Protein 1T0I (pdb70)

CATH classification: 3.40.50.360

Sequence (362 aa):
MKVGIIMGSVRAKRVCPEIAAYVKRTIENSEELIDQKLKIQVVDLQQIALPLYEDDDELIPAQIKSVDEYADSKTRSWSRIVNALDIIVFVTPQYNWGYPAALKNAIDRLYHEWHGKPALVVSYGGHGGSKCNDQLQEVLHGLKMNVIGGVAVKIPVGTIPLPEDIVPQLSVHNEEILQLLASCIKVGIIMGSVRAKRVCPEIAAYVKRTIENSKIQVVDLQQIALPLYEDDDELIPAQIKSVDEYADSKTRSWSRIVNALDIIVFVTPQYNWGYPAALKNAIDRLYHEWHGKPALVVSYGGHGGSKCNDQLQEVLHGLKMNVIGGVAVKIPVGTIPLPEDIVPQLSVHNEEILQLLASCIE

Radius of gyration: 20.81 Å; Cα contacts (8 Å, |Δi|>4): 693; chains: 2; bounding box: 62×33×49 Å

InterPro domains:
  IPR005025 NADPH-dependent FMN reductase-like domain [PF03358] (1-155)
  IPR029039 Flavoprotein-like superfamily [G3DSA:3.40.50.360] (1-191)
  IPR029039 Flavoprotein-like superfamily [SSF52218] (1-178)
  IPR050712 NAD(P)H-dependent reductase [PTHR30543] (2-150)

Structure (mmCIF, N/CA/C/O backbone):
data_1T0I
#
_entry.id   1T0I
#
_cell.length_a   62.801
_cell.length_b   109.957
_cell.length_c   49.951
_cell.angle_alpha   90.00
_cell.angle_beta   90.00
_cell.angle_gamma   90.00
#
_symmetry.space_group_name_H-M   'P 21 21 2'
#
loop_
_entity.id
_entity.type
_entity.pdbx_description
1 polymer YLR011wp
2 non-polymer 'CALCIUM ION'
3 non-polymer 'FLAVIN MONONUCLEOTIDE'
4 water water
#
loop_
_atom_site.group_PDB
_atom_site.id
_atom_site.type_symbol
_atom_site.label_atom_id
_atom_site.label_alt_id
_atom_site.label_comp_id
_atom_site.label_asym_id
_atom_site.label_entity_id
_atom_site.label_seq_id
_atom_site.pdbx_PDB_ins_code
_atom_site.Cartn_x
_atom_site.Cartn_y
_atom_site.Cartn_z
_atom_site.occupancy
_atom_site.B_iso_or_equiv
_atom_site.auth_seq_id
_atom_site.auth_comp_id
_atom_site.auth_asym_id
_atom_site.auth_atom_id
_atom_site.pdbx_PDB_model_num
ATOM 1 N N . MET A 1 1 ? 45.540 94.036 34.976 1.00 60.37 1 MET A N 1
ATOM 2 C CA . MET A 1 1 ? 44.130 93.862 34.524 1.00 59.75 1 MET A CA 1
ATOM 3 C C . MET A 1 1 ? 44.098 93.387 33.071 1.00 56.77 1 MET A C 1
ATOM 4 O O . MET A 1 1 ? 45.104 93.466 32.368 1.00 56.45 1 MET A O 1
ATOM 9 N N . LYS A 1 2 ? 42.943 92.904 32.623 1.00 53.35 2 LYS A N 1
ATOM 10 C CA . LYS A 1 2 ? 42.858 92.189 31.352 1.00 48.19 2 LYS A CA 1
ATOM 11 C C . LYS A 1 2 ? 42.548 93.092 30.158 1.00 43.77 2 LYS A C 1
ATOM 12 O O . LYS A 1 2 ? 41.674 93.952 30.222 1.00 46.65 2 LYS A O 1
ATOM 18 N N . VAL A 1 3 ? 43.281 92.873 29.069 1.00 41.80 3 VAL A N 1
ATOM 19 C CA . VAL A 1 3 ? 43.077 93.580 27.813 1.00 41.47 3 VAL A CA 1
ATOM 20 C C . VAL A 1 3 ? 42.618 92.583 26.756 1.00 36.78 3 VAL A C 1
ATOM 21 O O . VAL A 1 3 ? 43.353 91.659 26.417 1.00 36.76 3 VAL A O 1
ATOM 25 N N . GLY A 1 4 ? 41.409 92.766 26.237 1.00 35.31 4 GLY A N 1
ATOM 26 C CA . GLY A 1 4 ? 40.898 91.909 25.183 1.00 33.62 4 GLY A CA 1
ATOM 27 C C . GLY A 1 4 ? 41.072 92.514 23.802 1.00 32.28 4 GLY A C 1
ATOM 28 O O . GLY A 1 4 ? 40.558 93.594 23.525 1.00 33.79 4 GLY A O 1
ATOM 29 N N . ILE A 1 5 ? 41.802 91.815 22.939 1.00 32.93 5 ILE A N 1
ATOM 30 C CA . ILE A 1 5 ? 41.983 92.231 21.552 1.00 33.25 5 ILE A CA 1
ATOM 31 C C . ILE A 1 5 ? 41.026 91.445 20.658 1.00 32.19 5 ILE A C 1
ATOM 32 O O . ILE A 1 5 ? 41.327 90.324 20.250 1.00 29.26 5 ILE A O 1
ATOM 37 N N . ILE A 1 6 ? 39.875 92.039 20.355 1.00 28.39 6 ILE A N 1
ATOM 38 C CA . ILE A 1 6 ? 38.839 91.365 19.575 1.00 29.02 6 ILE A CA 1
ATOM 39 C C . ILE A 1 6 ? 39.025 91.580 18.076 1.00 29.98 6 ILE A C 1
ATOM 40 O O . ILE A 1 6 ? 38.916 92.700 17.583 1.00 28.92 6 ILE A O 1
ATOM 45 N N . MET A 1 7 ? 39.289 90.493 17.357 1.00 27.89 7 MET A N 1
ATOM 46 C CA . MET A 1 7 ? 39.443 90.539 15.908 1.00 30.79 7 MET A CA 1
ATOM 47 C C . MET A 1 7 ? 38.083 90.640 15.221 1.00 29.82 7 MET A C 1
ATOM 48 O O . MET A 1 7 ? 37.120 89.993 15.632 1.00 31.50 7 MET A O 1
ATOM 53 N N . GLY A 1 8 ? 38.019 91.450 14.169 1.00 28.51 8 GLY A N 1
ATOM 54 C CA . GLY A 1 8 ? 36.775 91.714 13.468 1.00 26.36 8 GLY A CA 1
ATOM 55 C C . GLY A 1 8 ? 36.531 90.780 12.298 1.00 26.85 8 GLY A C 1
ATOM 56 O O . GLY A 1 8 ? 35.384 90.493 11.955 1.00 26.30 8 GLY A O 1
ATOM 57 N N . SER A 1 9 ? 37.610 90.304 11.685 1.00 26.87 9 SER A N 1
ATOM 58 C CA . SER A 1 9 ? 37.514 89.456 10.501 1.00 29.06 9 SER A CA 1
ATOM 59 C C . SER A 1 9 ? 37.316 87.988 10.864 1.00 30.41 9 SER A C 1
ATOM 60 O O . SER A 1 9 ? 37.859 87.508 11.858 1.00 27.23 9 SER A O 1
ATOM 63 N N . VAL A 1 10 ? 36.528 87.286 10.053 1.00 31.10 10 VAL A N 1
ATOM 64 C CA . VAL A 1 10 ? 36.388 85.836 10.163 1.00 33.76 10 VAL A CA 1
ATOM 65 C C . VAL A 1 10 ? 36.692 85.145 8.832 1.00 34.22 10 VAL A C 1
ATOM 66 O O . VAL A 1 10 ? 36.447 83.948 8.679 1.00 33.82 10 VAL A O 1
ATOM 70 N N . ARG A 1 11 ? 37.225 85.900 7.873 1.00 33.55 11 ARG A N 1
ATOM 71 C CA . ARG A 1 11 ? 37.587 85.345 6.572 1.00 34.69 11 ARG A CA 1
ATOM 72 C C . ARG A 1 11 ? 38.671 84.283 6.737 1.00 38.34 11 ARG A C 1
ATOM 73 O O . ARG A 1 11 ? 39.519 84.387 7.622 1.00 39.54 11 ARG A O 1
ATOM 81 N N . ALA A 1 12 ? 38.636 83.262 5.885 1.00 41.07 12 ALA A N 1
ATOM 82 C CA . ALA A 1 12 ? 39.559 82.133 5.993 1.00 40.58 12 ALA A CA 1
ATOM 83 C C . ALA A 1 12 ? 41.016 82.574 5.858 1.00 41.15 12 ALA A C 1
ATOM 84 O O . ALA A 1 12 ? 41.843 82.259 6.714 1.00 41.08 12 ALA A O 1
ATOM 86 N N . LYS A 1 13 ? 41.329 83.290 4.781 1.00 45.44 13 LYS A N 1
ATOM 87 C CA . LYS A 1 13 ? 42.635 83.930 4.646 1.00 45.16 13 LYS A CA 1
ATOM 88 C C . LYS A 1 13 ? 42.459 85.422 4.903 1.00 44.05 13 LYS A C 1
ATOM 89 O O . LYS A 1 13 ? 41.702 86.093 4.201 1.00 38.22 13 LYS A O 1
ATOM 95 N N . ARG A 1 14 ? 43.155 85.937 5.914 1.00 42.81 14 ARG A N 1
ATOM 96 C CA . ARG A 1 14 ? 42.902 87.293 6.390 1.00 42.81 14 ARG A CA 1
ATOM 97 C C . ARG A 1 14 ? 44.122 87.948 7.050 1.00 43.42 14 ARG A C 1
ATOM 98 O O . ARG A 1 14 ? 45.052 87.269 7.490 1.00 43.62 14 ARG A O 1
ATOM 106 N N . VAL A 1 15 ? 44.096 89.277 7.112 1.00 38.53 15 VAL A N 1
ATOM 107 C CA . VAL A 1 15 ? 45.183 90.076 7.673 1.00 38.04 15 VAL A CA 1
ATOM 108 C C . VAL A 1 15 ? 45.027 90.281 9.179 1.00 35.83 15 VAL A C 1
ATOM 109 O O . VAL A 1 15 ? 46.000 90.558 9.876 1.00 38.26 15 VAL A O 1
ATOM 113 N N . CYS A 1 16 ? 43.802 90.134 9.675 1.00 35.62 16 CYS A N 1
ATOM 114 C CA . CYS A 1 16 ? 43.464 90.524 11.045 1.00 33.54 16 CYS A CA 1
ATOM 115 C C . CYS A 1 16 ? 44.427 90.018 12.125 1.00 33.64 16 CYS A C 1
ATOM 116 O O . CYS A 1 16 ? 44.790 90.778 13.020 1.00 31.79 16 CYS A O 1
ATOM 119 N N . PRO A 1 17 ? 44.826 88.748 12.063 1.00 36.55 17 PRO A N 1
ATOM 120 C CA . PRO A 1 17 ? 45.765 88.191 13.045 1.00 36.12 17 PRO A CA 1
ATOM 121 C C . PRO A 1 17 ? 47.101 88.929 13.083 1.00 32.46 17 PRO A C 1
ATOM 122 O O . PRO A 1 17 ? 47.652 89.125 14.163 1.00 33.55 17 PRO A O 1
ATOM 126 N N . GLU A 1 18 ? 47.613 89.317 11.919 1.00 34.00 18 GLU A N 1
ATOM 127 C CA . GLU A 1 18 ? 48.857 90.078 11.837 1.00 33.90 18 GLU A CA 1
ATOM 128 C C . GLU A 1 18 ? 48.761 91.433 12.536 1.00 34.02 18 GLU A C 1
ATOM 129 O O . GLU A 1 18 ? 49.717 91.872 13.173 1.00 37.31 18 GLU A O 1
ATOM 135 N N . ILE A 1 19 ? 47.614 92.097 12.409 1.00 33.20 19 ILE A N 1
ATOM 136 C CA . ILE A 1 19 ? 47.405 93.384 13.069 1.00 27.31 19 ILE A CA 1
ATOM 137 C C . ILE A 1 19 ? 47.219 93.177 14.566 1.00 29.90 19 ILE A C 1
ATOM 138 O O . ILE A 1 19 ? 47.767 93.923 15.373 1.00 28.43 19 ILE A O 1
ATOM 143 N N . ALA A 1 20 ? 46.438 92.164 14.928 1.00 29.13 20 ALA A N 1
ATOM 144 C CA . ALA A 1 20 ? 46.183 91.842 16.327 1.00 29.11 20 ALA A CA 1
ATOM 145 C C . ALA A 1 20 ? 47.474 91.436 17.027 1.00 28.35 20 ALA A C 1
ATOM 146 O O . ALA A 1 20 ? 47.668 91.727 18.206 1.00 31.69 20 ALA A O 1
ATOM 148 N N . ALA A 1 21 ? 48.350 90.759 16.290 1.00 29.84 21 ALA A N 1
ATOM 149 C CA . ALA A 1 21 ? 49.645 90.342 16.810 1.00 33.96 21 ALA A CA 1
ATOM 150 C C . ALA A 1 21 ? 50.534 91.554 17.057 1.00 37.23 21 ALA A C 1
ATOM 151 O O . ALA A 1 21 ? 51.267 91.602 18.043 1.00 39.17 21 ALA A O 1
ATOM 153 N N . TYR A 1 22 ? 50.471 92.526 16.151 1.00 38.95 22 TYR A N 1
ATOM 154 C CA . TYR A 1 22 ? 51.240 93.756 16.294 1.00 33.52 22 TYR A CA 1
ATOM 155 C C . TYR A 1 22 ? 50.787 94.544 17.519 1.00 33.36 22 TYR A C 1
ATOM 156 O O . TYR A 1 22 ? 51.611 95.079 18.257 1.00 33.23 22 TYR A O 1
ATOM 165 N N . VAL A 1 23 ? 49.474 94.615 17.724 1.00 30.41 23 VAL A N 1
ATOM 166 C CA . VAL A 1 23 ? 48.911 95.355 18.849 1.00 31.26 23 VAL A CA 1
ATOM 167 C C . VAL A 1 23 ? 49.290 94.688 20.167 1.00 32.89 23 VAL A C 1
ATOM 168 O O . VAL A 1 23 ? 49.628 95.366 21.136 1.00 35.15 23 VAL A O 1
ATOM 172 N N . LYS A 1 24 ? 49.230 93.360 20.198 1.00 36.10 24 LYS A N 1
ATOM 173 C CA . LYS A 1 24 ? 49.558 92.604 21.401 1.00 36.11 24 LYS A CA 1
ATOM 174 C C . LYS A 1 24 ? 51.011 92.822 21.791 1.00 34.01 24 LYS A C 1
ATOM 175 O O . LYS A 1 24 ? 51.316 93.125 22.943 1.00 34.62 24 LYS A O 1
ATOM 181 N N . ARG A 1 25 ? 51.900 92.668 20.816 1.00 33.25 25 ARG A N 1
ATOM 182 C CA . ARG A 1 25 ? 53.335 92.729 21.062 1.00 40.35 25 ARG A CA 1
ATOM 183 C C . ARG A 1 25 ? 53.821 94.165 21.263 1.00 42.03 25 ARG A C 1
ATOM 184 O O . ARG A 1 25 ? 54.910 94.388 21.790 1.00 43.47 25 ARG A O 1
ATOM 192 N N . THR A 1 26 ? 53.009 95.134 20.849 1.00 38.57 26 THR A N 1
ATOM 193 C CA . THR A 1 26 ? 53.303 96.543 21.094 1.00 36.91 26 THR A CA 1
ATOM 194 C C . THR A 1 26 ? 53.023 96.900 22.554 1.00 38.38 26 THR A C 1
ATOM 195 O O . THR A 1 26 ? 53.775 97.655 23.170 1.00 39.50 26 THR A O 1
ATOM 199 N N . ILE A 1 27 ? 51.940 96.351 23.098 1.00 38.97 27 ILE A N 1
ATOM 200 C CA . ILE A 1 27 ? 51.571 96.580 24.494 1.00 41.71 27 ILE A CA 1
ATOM 201 C C . ILE A 1 27 ? 52.524 95.837 25.422 1.00 44.48 27 ILE A C 1
ATOM 202 O O . ILE A 1 27 ? 52.872 96.326 26.496 1.00 41.54 27 ILE A O 1
ATOM 207 N N . GLU A 1 28 ? 52.933 94.646 24.997 1.00 45.58 28 GLU A N 1
ATOM 208 C CA . GLU A 1 28 ? 53.755 93.764 25.817 1.00 51.44 28 GLU A CA 1
ATOM 209 C C . GLU A 1 28 ? 55.149 94.335 26.038 1.00 54.17 28 GLU A C 1
ATOM 210 O O . GLU A 1 28 ? 55.651 94.355 27.162 1.00 56.29 28 GLU A O 1
ATOM 216 N N . ASN A 1 29 ? 55.765 94.802 24.958 1.00 55.21 29 ASN A N 1
ATOM 217 C CA . ASN A 1 29 ? 57.124 95.327 25.008 1.00 56.30 29 ASN A CA 1
ATOM 218 C C . ASN A 1 29 ? 57.170 96.786 25.459 1.00 56.49 29 ASN A C 1
ATOM 219 O O . ASN A 1 29 ? 58.240 97.394 25.494 1.00 55.05 29 ASN A O 1
ATOM 224 N N . SER A 1 30 ? 56.012 97.341 25.805 1.00 56.97 30 SER A N 1
ATOM 225 C CA . SER A 1 30 ? 55.919 98.746 26.189 1.00 58.06 30 SER A CA 1
ATOM 226 C C . SER A 1 30 ? 56.577 98.985 27.545 1.00 60.98 30 SER A C 1
ATOM 227 O O . SER A 1 30 ? 56.346 98.241 28.496 1.00 58.40 30 SER A O 1
ATOM 230 N N . GLU A 1 31 ? 57.388 100.035 27.623 1.00 66.66 31 GLU A N 1
ATOM 231 C CA . GLU A 1 31 ? 58.192 100.310 28.811 1.00 71.45 31 GLU A CA 1
ATOM 232 C C . GLU A 1 31 ? 57.345 100.808 29.979 1.00 73.03 31 GLU A C 1
ATOM 233 O O . GLU A 1 31 ? 57.548 100.397 31.120 1.00 74.01 31 GLU A O 1
ATOM 239 N N . GLU A 1 32 ? 56.410 101.709 29.696 1.00 74.91 32 GLU A N 1
ATOM 240 C CA . GLU A 1 32 ? 55.462 102.161 30.706 1.00 76.58 32 GLU A CA 1
ATOM 241 C C . GLU A 1 32 ? 54.658 100.985 31.256 1.00 77.97 32 GLU A C 1
ATOM 242 O O . GLU A 1 32 ? 54.457 100.869 32.466 1.00 79.13 32 GLU A O 1
ATOM 248 N N . LEU A 1 33 ? 54.221 100.105 30.359 1.00 78.50 33 LEU A N 1
ATOM 249 C CA . LEU A 1 33 ? 53.230 99.085 30.693 1.00 78.99 33 LEU A CA 1
ATOM 250 C C . LEU A 1 33 ? 53.782 97.738 31.182 1.00 80.51 33 LEU A C 1
ATOM 251 O O . LEU A 1 33 ? 53.002 96.869 31.573 1.00 80.70 33 LEU A O 1
ATOM 256 N N . ILE A 1 34 ? 55.101 97.547 31.165 1.00 81.91 34 ILE A N 1
ATOM 257 C CA . ILE A 1 34 ? 55.671 96.275 31.633 1.00 82.55 34 ILE A CA 1
ATOM 258 C C . ILE A 1 34 ? 55.448 96.067 33.134 1.00 82.28 34 ILE A C 1
ATOM 259 O O . ILE A 1 34 ? 55.491 94.938 33.623 1.00 82.42 34 ILE A O 1
ATOM 264 N N . ASP A 1 35 ? 55.201 97.159 33.853 1.00 82.46 35 ASP A N 1
ATOM 265 C CA . ASP A 1 35 ? 55.080 97.127 35.308 1.00 82.15 35 ASP A CA 1
ATOM 266 C C . ASP A 1 35 ? 53.661 96.796 35.757 1.00 81.45 35 ASP A C 1
ATOM 267 O O . ASP A 1 35 ? 53.457 96.124 36.769 1.00 81.06 35 ASP A O 1
ATOM 272 N N . GLN A 1 36 ? 52.688 97.268 34.985 1.00 80.19 36 GLN A N 1
ATOM 273 C CA . GLN A 1 36 ? 51.273 97.156 35.335 1.00 79.07 36 GLN A CA 1
ATOM 274 C C . GLN A 1 36 ? 50.732 95.757 35.027 1.00 76.43 36 GLN A C 1
ATOM 275 O O . GLN A 1 36 ? 49.519 95.540 35.013 1.00 74.38 36 GLN A O 1
ATOM 281 N N . LYS A 1 37 ? 51.647 94.812 34.816 1.00 74.44 37 LYS A N 1
ATOM 282 C CA . LYS A 1 37 ? 51.339 93.493 34.264 1.00 72.95 37 LYS A CA 1
ATOM 283 C C . LYS A 1 37 ? 49.886 93.299 33.852 1.00 69.63 37 LYS A C 1
ATOM 284 O O . LYS A 1 37 ? 49.075 92.715 34.574 1.00 68.76 37 LYS A O 1
ATOM 290 N N . LEU A 1 38 ? 49.585 93.808 32.665 1.00 65.96 38 LEU A N 1
ATOM 291 C CA . LEU A 1 38 ? 48.335 93.534 31.983 1.00 61.86 38 LEU A CA 1
ATOM 292 C C . LEU A 1 38 ? 48.381 92.114 31.443 1.00 58.56 38 LEU A C 1
ATOM 293 O O . LEU A 1 38 ? 49.424 91.665 30.969 1.00 56.04 38 LEU A O 1
ATOM 298 N N . LYS A 1 39 ? 47.263 91.401 31.523 1.00 56.26 39 LYS A N 1
ATOM 299 C CA . LYS A 1 39 ? 47.144 90.122 30.837 1.00 54.28 39 LYS A CA 1
ATOM 300 C C . LYS A 1 39 ? 46.365 90.327 29.549 1.00 50.43 39 LYS A C 1
ATOM 301 O O . LYS A 1 39 ? 45.331 90.990 29.542 1.00 48.97 39 LYS A O 1
ATOM 307 N N . ILE A 1 40 ? 46.864 89.751 28.462 1.00 48.81 40 ILE A N 1
ATOM 308 C CA . ILE A 1 40 ? 46.308 90.001 27.140 1.00 48.73 40 ILE A CA 1
ATOM 309 C C . ILE A 1 40 ? 45.652 88.748 26.569 1.00 46.95 40 ILE A C 1
ATOM 310 O O . ILE A 1 40 ? 46.213 87.654 26.642 1.00 47.22 40 ILE A O 1
ATOM 315 N N . GLN A 1 41 ? 44.460 88.919 26.004 1.00 43.21 41 GLN A N 1
ATOM 316 C CA . GLN A 1 41 ? 43.759 87.838 25.325 1.00 39.46 41 GLN A CA 1
ATOM 317 C C . GLN A 1 41 ? 43.361 88.276 23.925 1.00 35.76 41 GLN A C 1
ATOM 318 O O . GLN A 1 41 ? 42.638 89.256 23.764 1.00 35.60 41 GLN A O 1
ATOM 324 N N . VAL A 1 42 ? 43.827 87.552 22.914 1.00 35.43 42 VAL A N 1
ATOM 325 C CA . VAL A 1 42 ? 43.349 87.773 21.557 1.00 32.01 42 VAL A CA 1
ATOM 326 C C . VAL A 1 42 ? 42.100 86.927 21.336 1.00 33.75 42 VAL A C 1
ATOM 327 O O . VAL A 1 42 ? 42.134 85.703 21.471 1.00 33.95 42 VAL A O 1
ATOM 331 N N . VAL A 1 43 ? 41.000 87.595 21.007 1.00 31.70 43 VAL A N 1
ATOM 332 C CA . VAL A 1 43 ? 39.714 86.940 20.820 1.00 33.98 43 VAL A CA 1
ATOM 333 C C . VAL A 1 43 ? 39.438 86.746 19.334 1.00 34.45 43 VAL A C 1
ATOM 334 O O . VAL A 1 43 ? 39.415 87.706 18.566 1.00 35.55 43 VAL A O 1
ATOM 338 N N . ASP A 1 44 ? 39.232 85.494 18.939 1.00 33.78 44 ASP A N 1
ATOM 339 C CA . ASP A 1 44 ? 38.958 85.149 17.552 1.00 35.43 44 ASP A CA 1
ATOM 340 C C . ASP A 1 44 ? 37.477 84.813 17.388 1.00 36.60 44 ASP A C 1
ATOM 341 O O . ASP A 1 44 ? 36.998 83.830 17.947 1.00 32.07 44 ASP A O 1
ATOM 346 N N . LEU A 1 45 ? 36.757 85.637 16.628 1.00 35.33 45 LEU A N 1
ATOM 347 C CA . LEU A 1 45 ? 35.320 85.444 16.428 1.00 33.33 45 LEU A CA 1
ATOM 348 C C . LEU A 1 45 ? 35.029 84.323 15.434 1.00 36.37 45 LEU A C 1
ATOM 349 O O . LEU A 1 45 ? 33.921 83.791 15.398 1.00 35.70 45 LEU A O 1
ATOM 354 N N . GLN A 1 46 ? 36.020 83.985 14.615 1.00 36.26 46 GLN A N 1
ATOM 355 C CA . GLN A 1 46 ? 35.942 82.815 13.749 1.00 41.93 46 GLN A CA 1
ATOM 356 C C . GLN A 1 46 ? 35.814 81.559 14.605 1.00 42.99 46 GLN A C 1
ATOM 357 O O . GLN A 1 46 ? 35.107 80.616 14.249 1.00 44.10 46 GLN A O 1
ATOM 363 N N . GLN A 1 47 ? 36.504 81.567 15.742 1.00 43.20 47 GLN A N 1
ATOM 364 C CA . GLN A 1 47 ? 36.528 80.431 16.655 1.00 44.89 47 GLN A CA 1
ATOM 365 C C . GLN A 1 47 ? 35.296 80.391 17.558 1.00 43.51 47 GLN A C 1
ATOM 366 O O . GLN A 1 47 ? 34.762 79.318 17.838 1.00 46.94 47 GLN A O 1
ATOM 372 N N . ILE A 1 48 ? 34.851 81.559 18.014 1.00 40.32 48 ILE A N 1
ATOM 373 C CA . ILE A 1 48 ? 33.668 81.644 18.866 1.00 41.41 48 ILE A CA 1
ATOM 374 C C . ILE A 1 48 ? 32.453 81.196 18.058 1.00 40.52 48 ILE A C 1
ATOM 375 O O . ILE A 1 48 ? 31.572 80.505 18.569 1.00 37.21 48 ILE A O 1
ATOM 380 N N . ALA A 1 49 ? 32.424 81.601 16.790 1.00 37.50 49 ALA A N 1
ATOM 381 C CA . ALA A 1 49 ? 31.395 81.179 15.843 1.00 41.24 49 ALA A CA 1
ATOM 382 C C . ALA A 1 49 ? 29.981 81.437 16.359 1.00 39.82 49 ALA A C 1
ATOM 383 O O . ALA A 1 49 ? 29.099 80.584 16.253 1.00 38.40 49 ALA A O 1
ATOM 385 N N . LEU A 1 50 ? 29.784 82.625 16.921 1.00 38.03 50 LEU A N 1
ATOM 386 C CA . LEU A 1 50 ? 28.474 83.083 17.364 1.00 37.06 50 LEU A CA 1
ATOM 387 C C . LEU A 1 50 ? 27.499 83.074 16.185 1.00 36.94 50 LEU A C 1
ATOM 388 O O . LEU A 1 50 ? 27.712 83.785 15.204 1.00 35.71 50 LEU A O 1
ATOM 393 N N . PRO A 1 51 ? 26.440 82.269 16.268 1.00 32.54 51 PRO A N 1
ATOM 394 C CA . PRO A 1 51 ? 25.472 82.164 15.169 1.00 34.38 51 PRO A CA 1
ATOM 395 C C . PRO A 1 51 ? 24.873 83.505 14.751 1.00 32.54 51 PRO A C 1
ATOM 396 O O . PRO A 1 51 ? 24.760 84.419 15.567 1.00 33.85 51 PRO A O 1
ATOM 400 N N . LEU A 1 52 ? 24.500 83.609 13.480 1.00 32.04 52 LEU A N 1
ATOM 401 C CA . LEU A 1 52 ? 23.852 84.803 12.955 1.00 33.84 52 LEU A CA 1
ATOM 402 C C . LEU A 1 52 ? 22.337 84.673 13.087 1.00 36.50 52 LEU A C 1
ATOM 403 O O . LEU A 1 52 ? 21.660 85.606 13.521 1.00 37.46 52 LEU A O 1
ATOM 408 N N . TYR A 1 53 ? 21.816 83.504 12.725 1.00 36.40 53 TYR A N 1
ATOM 409 C CA . TYR A 1 53 ? 20.375 83.308 12.587 1.00 38.33 53 TYR A CA 1
ATOM 410 C C . TYR A 1 53 ? 19.705 82.610 13.774 1.00 39.09 53 TYR A C 1
ATOM 411 O O . TYR A 1 53 ? 18.491 82.721 13.944 1.00 43.25 53 TYR A O 1
ATOM 420 N N . GLU A 1 54 ? 20.477 81.895 14.589 1.00 37.59 54 GLU A N 1
ATOM 421 C CA . GLU A 1 54 ? 19.911 81.216 15.755 1.00 40.72 54 GLU A CA 1
ATOM 422 C C . GLU A 1 54 ? 20.186 81.996 17.037 1.00 39.27 54 GLU A C 1
ATOM 423 O O . GLU A 1 54 ? 21.337 82.266 17.376 1.00 36.63 54 GLU A O 1
ATOM 429 N N . ASP A 1 55 ? 19.117 82.350 17.744 1.00 39.87 55 ASP A N 1
ATOM 430 C CA . ASP A 1 55 ? 19.216 83.100 18.991 1.00 40.46 55 ASP A CA 1
ATOM 431 C C . ASP A 1 55 ? 17.974 82.829 19.839 1.00 42.06 55 ASP A C 1
ATOM 432 O O . ASP A 1 55 ? 16.867 83.226 19.475 1.00 35.76 55 ASP A O 1
ATOM 437 N N . ASP A 1 56 ? 18.166 82.153 20.967 1.00 42.17 56 ASP A N 1
ATOM 438 C CA . ASP A 1 56 ? 17.054 81.738 21.820 1.00 44.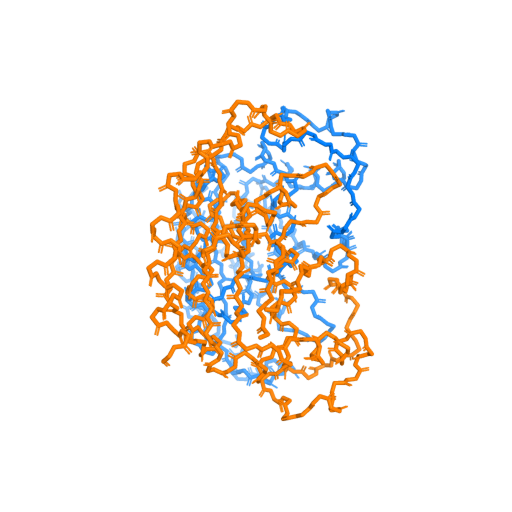47 56 ASP A CA 1
ATOM 439 C C . ASP A 1 56 ? 16.409 82.901 22.576 1.00 46.47 56 ASP A C 1
ATOM 440 O O . ASP A 1 56 ? 15.236 82.829 22.942 1.00 47.36 56 ASP A O 1
ATOM 445 N N . ASP A 1 57 ? 17.172 83.964 22.814 1.00 45.91 57 ASP A N 1
ATOM 446 C CA . ASP A 1 57 ? 16.653 85.134 23.519 1.00 45.17 57 ASP A CA 1
ATOM 447 C C . ASP A 1 57 ? 15.694 85.926 22.639 1.00 46.06 57 ASP A C 1
ATOM 448 O O . ASP A 1 57 ? 15.994 86.201 21.477 1.00 48.06 57 ASP A O 1
ATOM 453 N N . GLU A 1 58 ? 14.540 86.292 23.193 1.00 47.91 58 GLU A N 1
ATOM 454 C CA . GLU A 1 58 ? 13.626 87.203 22.507 1.00 51.31 58 GLU A CA 1
ATOM 455 C C . GLU A 1 58 ? 13.551 88.555 23.217 1.00 50.05 58 GLU A C 1
ATOM 456 O O . GLU A 1 58 ? 12.876 89.472 22.747 1.00 50.61 58 GLU A O 1
ATOM 462 N N . LEU A 1 59 ? 14.247 88.676 24.346 1.00 48.83 59 LEU A N 1
ATOM 463 C CA . LEU A 1 59 ? 14.433 89.970 24.991 1.00 48.03 59 LEU A CA 1
ATOM 464 C C . LEU A 1 59 ? 15.624 90.697 24.379 1.00 45.90 59 LEU A C 1
ATOM 465 O O . LEU A 1 59 ? 16.608 90.076 23.974 1.00 45.00 59 LEU A O 1
ATOM 470 N N . ILE A 1 60 ? 15.515 92.018 24.313 1.00 43.37 60 ILE A N 1
ATOM 471 C CA . ILE A 1 60 ? 16.617 92.878 23.907 1.00 47.72 60 ILE A CA 1
ATOM 472 C C . ILE A 1 60 ? 17.747 92.748 24.931 1.00 45.79 60 ILE A C 1
ATOM 473 O O . ILE A 1 60 ? 17.486 92.704 26.130 1.00 42.59 60 ILE A O 1
ATOM 478 N N . PRO A 1 61 ? 18.994 92.651 24.469 1.00 44.90 61 PRO A N 1
ATOM 479 C CA . PRO A 1 61 ? 20.139 92.489 25.376 1.00 44.06 61 PRO A CA 1
ATOM 480 C C . PRO A 1 61 ? 20.279 93.605 26.412 1.00 43.89 61 PRO A C 1
ATOM 481 O O . PRO A 1 61 ? 20.809 93.360 27.495 1.00 45.00 61 PRO A O 1
ATOM 485 N N . ALA A 1 62 ? 19.830 94.811 26.077 1.00 44.54 62 ALA A N 1
ATOM 486 C CA . ALA A 1 62 ? 19.780 95.905 27.042 1.00 48.74 62 ALA A CA 1
ATOM 487 C C . ALA A 1 62 ? 18.825 95.576 28.191 1.00 52.05 62 ALA A C 1
ATOM 488 O O . ALA A 1 62 ? 19.052 95.982 29.331 1.00 55.35 62 ALA A O 1
ATOM 490 N N . GLN A 1 63 ? 17.759 94.840 27.882 1.00 53.86 63 GLN A N 1
ATOM 491 C CA . GLN A 1 63 ? 16.794 94.401 28.890 1.00 54.41 63 GLN A CA 1
ATOM 492 C C . GLN A 1 63 ? 17.356 93.306 29.800 1.00 54.19 63 GLN A C 1
ATOM 493 O O . GLN A 1 63 ? 16.750 92.966 30.817 1.00 56.21 63 GLN A O 1
ATOM 499 N N . ILE A 1 64 ? 18.507 92.751 29.427 1.00 54.06 64 ILE A N 1
ATOM 500 C CA . ILE A 1 64 ? 19.162 91.709 30.212 1.00 54.24 64 ILE A CA 1
ATOM 501 C C . ILE A 1 64 ? 20.205 92.337 31.133 1.00 58.34 64 ILE A C 1
ATOM 502 O O . ILE A 1 64 ? 21.139 92.991 30.668 1.00 56.63 64 ILE A O 1
ATOM 507 N N . LYS A 1 65 ? 20.044 92.131 32.438 1.00 59.61 65 LYS A N 1
ATOM 508 C CA . LYS A 1 65 ? 20.914 92.756 33.431 1.00 60.30 65 LYS A CA 1
ATOM 509 C C . LYS A 1 65 ? 22.132 91.901 33.804 1.00 58.60 65 LYS A C 1
ATOM 510 O O . LYS A 1 65 ? 23.168 92.442 34.189 1.00 60.38 65 LYS A O 1
ATOM 516 N N . SER A 1 66 ? 22.012 90.578 33.696 1.00 56.60 66 SER A N 1
ATOM 517 C CA . SER A 1 66 ? 23.144 89.690 33.978 1.00 53.69 66 SER A CA 1
ATOM 518 C C . SER A 1 66 ? 23.213 88.479 33.042 1.00 51.77 66 SER A C 1
ATOM 519 O O . SER A 1 66 ? 22.308 88.239 32.244 1.00 49.02 66 SER A O 1
ATOM 522 N N . VAL A 1 67 ? 24.306 87.726 33.155 1.00 50.96 67 VAL A N 1
ATOM 523 C CA . VAL A 1 67 ? 24.582 86.587 32.277 1.00 50.97 67 VAL A CA 1
ATOM 524 C C . VAL A 1 67 ? 23.573 85.443 32.400 1.00 53.77 67 VAL A C 1
ATOM 525 O O . VAL A 1 67 ? 23.252 84.791 31.408 1.00 50.51 67 VAL A O 1
ATOM 529 N N . ASP A 1 68 ? 23.077 85.198 33.608 1.00 56.40 68 ASP A N 1
ATOM 530 C CA . ASP A 1 68 ? 22.174 84.072 33.843 1.00 56.53 68 ASP A CA 1
ATOM 531 C C . ASP A 1 68 ? 20.775 84.338 33.290 1.00 54.99 68 ASP A C 1
ATOM 532 O O . ASP A 1 68 ? 19.963 83.419 33.168 1.00 58.67 68 ASP A O 1
ATOM 537 N N . GLU A 1 69 ? 20.502 85.595 32.955 1.00 52.63 69 GLU A N 1
ATOM 538 C CA . GLU A 1 69 ? 19.209 85.987 32.404 1.00 52.75 69 GLU A CA 1
ATOM 539 C C . GLU A 1 69 ? 19.076 85.656 30.914 1.00 50.76 69 GLU A C 1
ATOM 540 O O . GLU A 1 69 ? 17.971 85.671 30.372 1.00 49.61 69 GLU A O 1
ATOM 546 N N . TYR A 1 70 ? 20.196 85.362 30.255 1.00 49.26 70 TYR A N 1
ATOM 547 C CA . TYR A 1 70 ? 20.178 84.994 28.839 1.00 45.83 70 TYR A CA 1
ATOM 548 C C . TYR A 1 70 ? 19.646 83.575 28.647 1.00 44.04 70 TYR A C 1
ATOM 549 O O . TYR A 1 70 ? 20.178 82.623 29.217 1.00 41.60 70 TYR A O 1
ATOM 558 N N . ALA A 1 71 ? 18.598 83.443 27.840 1.00 42.23 71 ALA A N 1
ATOM 559 C CA . ALA A 1 71 ? 18.067 82.139 27.455 1.00 41.72 71 ALA A CA 1
ATOM 560 C C . ALA A 1 71 ? 19.052 81.342 26.596 1.00 40.35 71 ALA A C 1
ATOM 561 O O . ALA A 1 71 ? 19.009 80.112 26.578 1.00 39.27 71 ALA A O 1
ATOM 563 N N . ASP A 1 72 ? 19.937 82.042 25.892 1.00 40.51 72 ASP A N 1
ATOM 564 C CA . ASP A 1 72 ? 20.833 81.411 24.925 1.00 39.23 72 ASP A CA 1
ATOM 565 C C . ASP A 1 72 ? 22.191 81.090 25.546 1.00 42.47 72 ASP A C 1
ATOM 566 O O . ASP A 1 72 ? 22.835 81.959 26.130 1.00 41.92 72 ASP A O 1
ATOM 571 N N . SER A 1 73 ? 22.623 79.838 25.403 1.00 44.85 73 SER A N 1
ATOM 572 C CA . SER A 1 73 ? 23.855 79.362 26.029 1.00 44.85 73 SER A CA 1
ATOM 573 C C . SER A 1 73 ? 25.118 79.873 25.339 1.00 42.80 73 SER A C 1
ATOM 574 O O . SER A 1 73 ? 26.107 80.171 26.006 1.00 43.16 73 SER A O 1
ATOM 577 N N . LYS A 1 74 ? 25.096 79.960 24.011 1.00 41.62 74 LYS A N 1
ATOM 578 C CA . LYS A 1 74 ? 26.243 80.486 23.274 1.00 40.39 74 LYS A CA 1
ATOM 579 C C . LYS A 1 74 ? 26.455 81.962 23.607 1.00 33.77 74 LYS A C 1
ATOM 580 O O . LYS A 1 74 ? 27.589 82.439 23.633 1.00 38.09 74 LYS A O 1
ATOM 586 N N . THR A 1 75 ? 25.362 82.679 23.856 1.00 35.25 75 THR A N 1
ATOM 587 C CA . THR A 1 75 ? 25.439 84.066 24.305 1.00 33.22 75 THR A CA 1
ATOM 588 C C . THR A 1 75 ? 26.059 84.148 25.691 1.00 37.05 75 THR A C 1
ATOM 589 O O . THR A 1 75 ? 26.892 85.013 25.950 1.00 33.06 75 THR A O 1
ATOM 593 N N . ARG A 1 76 ? 25.639 83.254 26.582 1.00 35.08 76 ARG A N 1
ATOM 594 C CA . ARG A 1 76 ? 26.123 83.260 27.957 1.00 34.27 76 ARG A CA 1
ATOM 595 C C . ARG A 1 76 ? 27.631 83.047 27.994 1.00 30.94 76 ARG A C 1
ATOM 596 O O . ARG A 1 76 ? 28.332 83.682 28.776 1.00 34.32 76 ARG A O 1
ATOM 604 N N . SER A 1 77 ? 28.119 82.154 27.139 1.00 32.00 77 SER A N 1
ATOM 605 C CA . SER A 1 77 ? 29.547 81.870 27.039 1.00 35.11 77 SER A CA 1
ATOM 606 C C . SER A 1 77 ? 30.318 83.079 26.512 1.00 39.20 77 SER A C 1
ATOM 607 O O . SER A 1 77 ? 31.400 83.398 27.003 1.00 35.00 77 SER A O 1
ATOM 610 N N . TRP A 1 78 ? 29.752 83.743 25.509 1.00 34.97 78 TRP A N 1
ATOM 611 C CA . TRP A 1 78 ? 30.346 84.946 24.932 1.00 33.47 78 TRP A CA 1
ATOM 612 C C . TRP A 1 78 ? 30.253 86.105 25.923 1.00 34.93 78 TRP A C 1
ATOM 613 O O . TRP A 1 78 ? 31.104 86.994 25.936 1.00 34.88 78 TRP A O 1
ATOM 624 N N . SER A 1 79 ? 29.217 86.078 26.758 1.00 34.95 79 SER A N 1
ATOM 625 C CA . SER A 1 79 ? 29.028 87.074 27.805 1.00 36.74 79 SER A CA 1
ATOM 626 C C . SER A 1 79 ? 30.130 87.001 28.857 1.00 40.11 79 SER A C 1
ATOM 627 O O . SER A 1 79 ? 30.565 88.028 29.371 1.00 38.07 79 SER A O 1
ATOM 630 N N . ARG A 1 80 ? 30.574 85.787 29.175 1.00 44.74 80 ARG A N 1
ATOM 631 C CA . ARG A 1 80 ? 31.594 85.588 30.203 1.00 47.48 80 ARG A CA 1
ATOM 632 C C . ARG A 1 80 ? 32.934 86.129 29.721 1.00 46.87 80 ARG A C 1
ATOM 633 O O . ARG A 1 80 ? 33.590 86.904 30.416 1.00 48.12 80 ARG A O 1
ATOM 641 N N . ILE A 1 81 ? 33.330 85.701 28.527 1.00 46.92 81 ILE A N 1
ATOM 642 C CA . ILE A 1 81 ? 34.572 86.144 27.901 1.00 44.13 81 ILE A CA 1
ATOM 643 C C . ILE A 1 81 ? 34.712 87.664 27.928 1.00 42.90 81 ILE A C 1
ATOM 644 O O . ILE A 1 81 ? 35.751 88.191 28.324 1.00 43.74 81 ILE A O 1
ATOM 649 N N . VAL A 1 82 ? 33.659 88.361 27.510 1.00 39.28 82 VAL A N 1
ATOM 650 C CA . VAL A 1 82 ? 33.693 89.816 27.376 1.00 38.70 82 VAL A CA 1
ATOM 651 C C . VAL A 1 82 ? 33.616 90.520 28.731 1.00 40.03 82 VAL A C 1
ATOM 652 O O . VAL A 1 82 ? 34.223 91.575 28.922 1.00 35.23 82 VAL A O 1
ATOM 656 N N . ASN A 1 83 ? 32.867 89.939 29.664 1.00 41.35 83 ASN A N 1
ATOM 657 C CA . ASN A 1 83 ? 32.759 90.484 31.017 1.00 43.08 83 ASN A CA 1
ATOM 658 C C . ASN A 1 83 ? 34.103 90.472 31.739 1.00 39.43 83 ASN A C 1
ATOM 659 O O . ASN A 1 83 ? 34.377 91.334 32.574 1.00 38.72 83 ASN A O 1
ATOM 664 N N . ALA A 1 84 ? 34.939 89.492 31.406 1.00 39.65 84 ALA A N 1
ATOM 665 C CA . ALA A 1 84 ? 36.241 89.327 32.044 1.00 42.67 84 ALA A CA 1
ATOM 666 C C . ALA A 1 84 ? 37.278 90.316 31.510 1.00 46.17 84 ALA A C 1
ATOM 667 O O . ALA A 1 84 ? 38.418 90.334 31.975 1.00 43.50 84 ALA A O 1
ATOM 669 N N . LEU A 1 85 ? 36.883 91.133 30.537 1.00 45.15 85 LEU A N 1
ATOM 670 C CA . LEU A 1 85 ? 37.780 92.121 29.948 1.00 44.56 85 LEU A CA 1
ATOM 671 C C . LEU A 1 85 ? 37.629 93.476 30.626 1.00 43.08 85 LEU A C 1
ATOM 672 O O . LEU A 1 85 ? 36.515 93.945 30.863 1.00 46.66 85 LEU A O 1
ATOM 677 N N . ASP A 1 86 ? 38.762 94.097 30.935 1.00 41.35 86 ASP A N 1
ATOM 678 C CA . ASP A 1 86 ? 38.782 95.422 31.544 1.00 39.86 86 ASP A CA 1
ATOM 679 C C . ASP A 1 86 ? 38.981 96.504 30.484 1.00 36.44 86 ASP A C 1
ATOM 680 O O . ASP A 1 86 ? 38.410 97.589 30.585 1.00 40.42 86 ASP A O 1
ATOM 685 N N . ILE A 1 87 ? 39.793 96.205 29.474 1.00 36.39 87 ILE A N 1
ATOM 686 C CA . ILE A 1 87 ? 39.987 97.103 28.338 1.00 35.93 87 ILE A CA 1
ATOM 687 C C . ILE A 1 87 ? 39.850 96.319 27.039 1.00 33.73 87 ILE A C 1
ATOM 688 O O . ILE A 1 87 ? 40.344 95.201 26.928 1.00 31.98 87 ILE A O 1
ATOM 693 N N . ILE A 1 88 ? 39.185 96.917 26.057 1.00 32.44 88 ILE A N 1
ATOM 694 C CA . ILE A 1 88 ? 38.939 96.253 24.785 1.00 31.29 88 ILE A CA 1
ATOM 695 C C . ILE A 1 88 ? 39.563 97.019 23.628 1.00 27.31 88 ILE A C 1
ATOM 696 O O . ILE A 1 88 ? 39.340 98.216 23.473 1.00 28.89 88 ILE A O 1
ATOM 701 N N . VAL A 1 89 ? 40.353 96.316 22.824 1.00 28.08 89 VAL A N 1
ATOM 702 C CA . VAL A 1 89 ? 40.911 96.872 21.602 1.00 28.28 89 VAL A CA 1
ATOM 703 C C . VAL A 1 89 ? 40.323 96.132 20.407 1.00 31.43 89 VAL A C 1
ATOM 704 O O . VAL A 1 89 ? 40.716 95.003 20.114 1.00 31.06 89 VAL A O 1
ATOM 708 N N . PHE A 1 90 ? 39.372 96.765 19.728 1.00 29.18 90 PHE A N 1
ATOM 709 C CA . PHE A 1 90 ? 38.790 96.192 18.523 1.00 26.41 90 PHE A CA 1
ATOM 710 C C . PHE A 1 90 ? 39.760 96.345 17.361 1.00 28.03 90 PHE A C 1
ATOM 711 O O . PHE A 1 90 ? 40.086 97.459 16.959 1.00 29.37 90 PHE A O 1
ATOM 719 N N . VAL A 1 91 ? 40.221 95.219 16.829 1.00 25.89 91 VAL A N 1
ATOM 720 C CA . VAL A 1 91 ? 41.077 95.211 15.652 1.00 26.31 91 VAL A CA 1
ATOM 721 C C . VAL A 1 91 ? 40.229 94.735 14.483 1.00 26.81 91 VAL A C 1
ATOM 722 O O . VAL A 1 91 ? 39.865 93.564 14.411 1.00 29.98 91 VAL A O 1
ATOM 726 N N . THR A 1 92 ? 39.915 95.648 13.568 1.00 25.46 92 THR A N 1
ATOM 727 C CA . THR A 1 92 ? 38.890 95.389 12.565 1.00 23.56 92 THR A CA 1
ATOM 728 C C . THR A 1 92 ? 39.271 95.885 11.174 1.00 26.27 92 THR A C 1
ATOM 729 O O . THR A 1 92 ? 39.920 96.919 11.029 1.00 20.66 92 THR A O 1
ATOM 733 N N . PRO A 1 93 ? 38.865 95.137 10.153 1.00 23.78 93 PRO A N 1
ATOM 734 C CA . PRO A 1 93 ? 38.979 95.593 8.768 1.00 24.15 93 PRO A CA 1
ATOM 735 C C . PRO A 1 93 ? 37.819 96.512 8.416 1.00 24.58 93 PRO A C 1
ATOM 736 O O . PRO A 1 93 ? 36.891 96.659 9.213 1.00 23.42 93 PRO A O 1
ATOM 740 N N . GLN A 1 94 ? 37.874 97.121 7.239 1.00 22.14 94 GLN A N 1
ATOM 741 C CA . GLN A 1 94 ? 36.764 97.912 6.732 1.00 22.45 94 GLN A CA 1
ATOM 742 C C . GLN A 1 94 ? 36.188 97.228 5.501 1.00 24.64 94 GLN A C 1
ATOM 743 O O . GLN A 1 94 ? 36.896 97.017 4.519 1.00 21.74 94 GLN A O 1
ATOM 749 N N . TYR A 1 95 ? 34.910 96.863 5.566 1.00 23.93 95 TYR A N 1
ATOM 750 C CA . TYR A 1 95 ? 34.211 96.317 4.410 1.00 26.95 95 TYR A CA 1
ATOM 751 C C . TYR A 1 95 ? 33.187 97.321 3.897 1.00 27.41 95 TYR A C 1
ATOM 752 O O . TYR A 1 95 ? 32.204 97.618 4.576 1.00 28.05 95 TYR A O 1
ATOM 761 N N . ASN A 1 96 ? 33.422 97.836 2.693 1.00 26.69 96 ASN A N 1
ATOM 762 C CA . ASN A 1 96 ? 32.511 98.778 2.057 1.00 26.75 96 ASN A CA 1
ATOM 763 C C . ASN A 1 96 ? 32.178 99.963 2.960 1.00 23.71 96 ASN A C 1
ATOM 764 O O . ASN A 1 96 ? 31.010 100.287 3.177 1.00 24.79 96 ASN A O 1
ATOM 769 N N . TRP A 1 97 ? 33.226 100.591 3.490 1.00 23.85 97 TRP A N 1
ATOM 770 C CA . TRP A 1 97 ? 33.108 101.802 4.302 1.00 25.36 97 TRP A CA 1
ATOM 771 C C . TRP A 1 97 ? 32.381 101.550 5.623 1.00 26.13 97 TRP A C 1
ATOM 772 O O . TRP A 1 97 ? 31.822 102.473 6.217 1.00 23.52 97 TRP A O 1
ATOM 783 N N . GLY A 1 98 ? 32.404 100.303 6.084 1.00 27.08 98 GLY A N 1
ATOM 784 C CA . GLY A 1 98 ? 31.700 99.924 7.296 1.00 27.46 98 GLY A CA 1
ATOM 785 C C . GLY A 1 98 ? 32.413 98.833 8.071 1.00 23.30 98 GLY A C 1
ATOM 786 O O . GLY A 1 98 ? 33.492 98.390 7.685 1.00 22.48 98 GLY A O 1
ATOM 787 N N . TYR A 1 99 ? 31.804 98.399 9.171 1.00 21.78 99 TYR A N 1
ATOM 788 C CA . TYR A 1 99 ? 32.382 97.339 9.992 1.00 20.89 99 TYR A CA 1
ATOM 789 C C . TYR A 1 99 ? 31.893 95.972 9.521 1.00 22.70 99 TYR A C 1
ATOM 790 O O . TYR A 1 99 ? 30.808 95.858 8.951 1.00 22.57 99 TYR A O 1
ATOM 799 N N . PRO A 1 100 ? 32.697 94.938 9.758 1.00 22.02 100 PRO A N 1
ATOM 800 C CA . PRO A 1 100 ? 32.336 93.571 9.362 1.00 21.70 100 PRO A CA 1
ATOM 801 C C . PRO A 1 100 ? 31.131 93.042 10.134 1.00 21.85 100 PRO A C 1
ATOM 802 O O . PRO A 1 100 ? 30.930 93.408 11.291 1.00 22.92 100 PRO A O 1
ATOM 806 N N . ALA A 1 101 ? 30.348 92.183 9.488 1.00 19.83 101 ALA A N 1
ATOM 807 C CA . ALA A 1 101 ? 29.120 91.653 10.070 1.00 22.25 101 ALA A CA 1
ATOM 808 C C . ALA A 1 101 ? 29.388 90.744 11.265 1.00 21.22 101 ALA A C 1
ATOM 809 O O . ALA A 1 101 ? 28.587 90.688 12.195 1.00 21.78 101 ALA A O 1
ATOM 811 N N . ALA A 1 102 ? 30.506 90.027 11.233 1.00 21.38 102 ALA A N 1
ATOM 812 C CA . ALA A 1 102 ? 30.866 89.122 12.319 1.00 24.70 102 ALA A CA 1
ATOM 813 C C . ALA A 1 102 ? 31.094 89.905 13.605 1.00 23.71 102 ALA A C 1
ATOM 814 O O . ALA A 1 102 ? 30.707 89.465 14.687 1.00 24.72 102 ALA A O 1
ATOM 816 N N . LEU A 1 103 ? 31.728 91.066 13.477 1.00 25.40 103 LEU A N 1
ATOM 817 C CA . LEU A 1 103 ? 32.001 91.922 14.624 1.00 22.45 103 LEU A CA 1
ATOM 818 C C . LEU A 1 103 ? 30.723 92.567 15.157 1.00 23.05 103 LEU A C 1
ATOM 819 O O . LEU A 1 103 ? 30.510 92.614 16.365 1.00 20.46 103 LEU A O 1
ATOM 824 N N . LYS A 1 104 ? 29.880 93.061 14.254 1.00 20.94 104 LYS A N 1
ATOM 825 C CA . LYS A 1 104 ? 28.624 93.699 14.644 1.00 19.52 104 LYS A CA 1
ATOM 826 C C . LYS A 1 104 ? 27.666 92.696 15.280 1.00 21.26 104 LYS A C 1
ATOM 827 O O . LYS A 1 104 ? 26.935 93.034 16.209 1.00 24.36 104 LYS A O 1
ATOM 833 N N . ASN A 1 105 ? 27.670 91.468 14.772 1.00 22.91 105 ASN A N 1
ATOM 834 C CA . ASN A 1 105 ? 26.831 90.406 15.314 1.00 25.65 105 ASN A CA 1
ATOM 835 C C . ASN A 1 105 ? 27.201 90.096 16.758 1.00 23.64 105 ASN A C 1
ATOM 836 O O . ASN A 1 105 ? 26.331 89.962 17.618 1.00 23.88 105 ASN A O 1
ATOM 841 N N . ALA A 1 106 ? 28.501 89.986 17.014 1.00 24.95 106 ALA A N 1
ATOM 842 C CA . ALA A 1 106 ? 29.001 89.666 18.345 1.00 24.05 106 ALA A CA 1
ATOM 843 C C . ALA A 1 106 ? 28.791 90.826 19.314 1.00 26.05 106 ALA A C 1
ATOM 844 O O . ALA A 1 106 ? 28.461 90.615 20.479 1.00 31.16 106 ALA A O 1
ATOM 846 N N . ILE A 1 107 ? 28.975 92.049 18.828 1.00 27.67 107 ILE A N 1
ATOM 847 C CA . ILE A 1 107 ? 28.758 93.236 19.648 1.00 26.20 107 ILE A CA 1
ATOM 848 C C . ILE A 1 107 ? 27.295 93.347 20.071 1.00 27.07 107 ILE A C 1
ATOM 849 O O . ILE A 1 107 ? 26.994 93.669 21.219 1.00 26.67 107 ILE A O 1
ATOM 854 N N . ASP A 1 108 ? 26.391 93.072 19.136 1.00 26.44 108 ASP A N 1
ATOM 855 C CA . ASP A 1 108 ? 24.963 93.279 19.360 1.00 28.20 108 ASP A CA 1
ATOM 856 C C . ASP A 1 108 ? 24.341 92.202 20.248 1.00 25.96 108 ASP A C 1
ATOM 857 O O . ASP A 1 108 ? 23.231 92.376 20.749 1.00 28.20 108 ASP A O 1
ATOM 862 N N . ARG A 1 109 ? 25.053 91.096 20.440 1.00 24.00 109 ARG A N 1
ATOM 863 C CA . ARG A 1 109 ? 24.554 89.994 21.261 1.00 30.77 109 ARG A CA 1
ATOM 864 C C . ARG A 1 109 ? 24.575 90.314 22.755 1.00 32.32 109 ARG A C 1
ATOM 865 O O . ARG A 1 109 ? 23.831 89.715 23.531 1.00 31.80 109 ARG A O 1
ATOM 873 N N . LEU A 1 110 ? 25.346 91.336 23.096 1.00 31.46 110 LEU A N 1
ATOM 874 C CA . LEU A 1 110 ? 25.547 91.631 24.540 1.00 33.65 110 LEU A CA 1
ATOM 875 C C . LEU A 1 110 ? 25.251 93.062 24.778 1.00 35.94 110 LEU A C 1
ATOM 876 O O . LEU A 1 110 ? 24.995 93.819 23.818 1.00 32.42 110 LEU A O 1
ATOM 881 N N . TYR A 1 111 ? 25.202 93.464 26.057 1.00 38.12 111 TYR A N 1
ATOM 882 C CA . TYR A 1 111 ? 25.012 94.860 26.345 1.00 39.48 111 TYR A CA 1
ATOM 883 C C . TYR A 1 111 ? 25.703 95.335 27.609 1.00 43.09 111 TYR A C 1
ATOM 884 O O . TYR A 1 111 ? 26.602 96.164 27.524 1.00 40.39 111 TYR A O 1
ATOM 893 N N . HIS A 1 112 ? 25.293 94.806 28.774 1.00 42.91 112 HIS A N 1
ATOM 894 C CA . HIS A 1 112 ? 25.788 95.279 30.082 1.00 43.33 112 HIS A CA 1
ATOM 895 C C . HIS A 1 112 ? 27.257 94.973 30.213 1.00 40.01 112 HIS A C 1
ATOM 896 O O . HIS A 1 112 ? 27.974 95.648 30.915 1.00 44.54 112 HIS A O 1
ATOM 903 N N . GLU A 1 113 ? 27.742 94.016 29.421 1.00 38.67 113 GLU A N 1
ATOM 904 C CA . GLU A 1 113 ? 29.139 93.596 29.444 1.00 37.57 113 GLU A CA 1
ATOM 905 C C . GLU A 1 113 ? 30.065 94.623 28.790 1.00 39.28 113 GLU A C 1
ATOM 906 O O . GLU A 1 113 ? 31.283 94.548 28.944 1.00 40.30 113 GLU A O 1
ATOM 912 N N . TRP A 1 114 ? 29.486 95.572 28.057 1.00 39.26 114 TRP A N 1
ATOM 913 C CA . TRP A 1 114 ? 30.259 96.616 27.388 1.00 38.89 114 TRP A CA 1
ATOM 914 C C . TRP A 1 114 ? 30.319 97.906 28.205 1.00 42.98 114 TRP A C 1
ATOM 915 O O . TRP A 1 114 ? 31.246 98.697 28.047 1.00 39.62 114 TRP A O 1
ATOM 926 N N . HIS A 1 115 ? 29.327 98.119 29.067 1.00 43.83 115 HIS A N 1
ATOM 927 C CA . HIS A 1 115 ? 29.141 99.412 29.727 1.00 45.55 115 HIS A CA 1
ATOM 928 C C . HIS A 1 115 ? 30.397 99.948 30.414 1.00 43.51 115 HIS A C 1
ATOM 929 O O . HIS A 1 115 ? 31.062 99.238 31.169 1.00 44.63 115 HIS A O 1
ATOM 936 N N . GLY A 1 116 ? 30.705 101.213 30.138 1.00 46.74 116 GLY A N 1
ATOM 937 C CA . GLY A 1 116 ? 31.779 101.931 30.805 1.00 46.62 116 GLY A CA 1
ATOM 938 C C . GLY A 1 116 ? 33.198 101.462 30.533 1.00 47.80 116 GLY A C 1
ATOM 939 O O . GLY A 1 116 ? 34.149 102.091 30.996 1.00 49.35 116 GLY A O 1
ATOM 940 N N . LYS A 1 117 ? 33.355 100.374 29.784 1.00 45.25 117 LYS A N 1
ATOM 941 C CA . LYS A 1 117 ? 34.680 99.817 29.532 1.00 42.48 117 LYS A CA 1
ATOM 942 C C . LYS A 1 117 ? 35.391 100.605 28.440 1.00 41.89 117 LYS A C 1
ATOM 943 O O . LYS A 1 117 ? 34.791 100.923 27.413 1.00 36.28 117 LYS A O 1
ATOM 949 N N . PRO A 1 118 ? 36.666 100.919 28.653 1.00 39.73 118 PRO A N 1
ATOM 950 C CA . PRO A 1 118 ? 37.446 101.655 27.655 1.00 38.13 118 PRO A CA 1
ATOM 951 C C . PRO A 1 118 ? 37.628 100.846 26.379 1.00 33.08 118 PRO A C 1
ATOM 952 O O . PRO A 1 118 ? 37.935 99.658 26.454 1.00 29.60 118 PRO A O 1
ATOM 956 N N . ALA A 1 119 ? 37.432 101.480 25.227 1.00 31.90 119 ALA A N 1
ATOM 957 C CA . ALA A 1 119 ? 37.541 100.791 23.949 1.00 30.25 119 ALA A CA 1
ATOM 958 C C . ALA A 1 119 ? 38.391 101.577 22.957 1.00 25.64 119 ALA A C 1
ATOM 959 O O . ALA A 1 119 ? 38.142 102.754 22.702 1.00 28.20 119 ALA A O 1
ATOM 961 N N . LEU A 1 120 ? 39.394 100.906 22.402 1.00 30.23 120 LEU A N 1
ATOM 962 C CA . LEU A 1 120 ? 40.255 101.481 21.381 1.00 28.49 120 LEU A CA 1
ATOM 963 C C . LEU A 1 120 ? 39.995 100.758 20.066 1.00 27.65 120 LEU A C 1
ATOM 964 O O . LEU A 1 120 ? 40.080 99.534 20.002 1.00 26.81 120 LEU A O 1
ATOM 969 N N . VAL A 1 121 ? 39.674 101.512 19.020 1.00 26.61 121 VAL A N 1
ATOM 970 C CA . VAL A 1 121 ? 39.419 100.921 17.711 1.00 24.19 121 VAL A CA 1
ATOM 971 C C . VAL A 1 121 ? 40.642 101.036 16.812 1.00 25.70 121 VAL A C 1
ATOM 972 O O . VAL A 1 121 ? 40.988 102.124 16.358 1.00 27.09 121 VAL A O 1
ATOM 976 N N . VAL A 1 122 ? 41.293 99.906 16.562 1.00 25.03 122 VAL A N 1
ATOM 977 C CA . VAL A 1 122 ? 42.372 99.841 15.590 1.00 24.49 122 VAL A CA 1
ATOM 978 C C . VAL A 1 122 ? 41.831 99.276 14.284 1.00 27.36 122 VAL A C 1
ATOM 979 O O . VAL A 1 122 ? 41.683 98.065 14.137 1.00 27.65 122 VAL A O 1
ATOM 983 N N . SER A 1 123 ? 41.527 100.161 13.341 1.00 23.90 123 SER A N 1
ATOM 984 C CA . SER A 1 123 ? 41.035 99.745 12.036 1.00 21.23 123 SER A CA 1
ATOM 985 C C . SER A 1 123 ? 42.201 99.594 11.073 1.00 20.81 123 SER A C 1
ATOM 986 O O . SER A 1 123 ? 43.314 100.029 11.363 1.00 22.68 123 SER A O 1
ATOM 989 N N . TYR A 1 124 ? 41.945 98.962 9.933 1.00 25.07 124 TYR A N 1
ATOM 990 C CA . TYR A 1 124 ? 42.950 98.847 8.883 1.00 22.08 124 TYR A CA 1
ATOM 991 C C . TYR A 1 124 ? 42.303 98.671 7.513 1.00 24.31 124 TYR A C 1
ATOM 992 O O . TYR A 1 124 ? 41.180 98.181 7.396 1.00 25.92 124 TYR A O 1
ATOM 1001 N N . GLY A 1 125 ? 43.030 99.078 6.478 1.00 25.42 125 GLY A N 1
ATOM 1002 C CA . GLY A 1 125 ? 42.535 99.022 5.116 1.00 27.70 125 GLY A CA 1
ATOM 1003 C C . GLY A 1 125 ? 43.461 99.769 4.176 1.00 26.68 125 GLY A C 1
ATOM 1004 O O . GLY A 1 125 ? 44.532 100.216 4.580 1.00 30.20 125 GLY A O 1
ATOM 1005 N N . GLY A 1 126 ? 43.054 99.902 2.919 1.00 31.92 126 GLY A N 1
ATOM 1006 C CA . GLY A 1 126 ? 43.826 100.655 1.948 1.00 34.35 126 GLY A CA 1
ATOM 1007 C C . GLY A 1 126 ? 44.175 102.042 2.456 1.00 37.02 126 GLY A C 1
ATOM 1008 O O . GLY A 1 126 ? 45.318 102.485 2.336 1.00 35.72 126 GLY A O 1
ATOM 1009 N N . HIS A 1 127 ? 43.186 102.727 3.024 1.00 34.69 127 HIS A N 1
ATOM 1010 C CA . HIS A 1 127 ? 43.392 104.052 3.605 1.00 34.58 127 HIS A CA 1
ATOM 1011 C C . HIS A 1 127 ? 43.153 104.059 5.117 1.00 32.35 127 HIS A C 1
ATOM 1012 O O . HIS A 1 127 ? 42.583 105.006 5.660 1.00 31.39 127 HIS A O 1
ATOM 1019 N N . GLY A 1 128 ? 43.591 102.998 5.790 1.00 28.46 128 GLY A N 1
ATOM 1020 C CA . GLY A 1 128 ? 43.518 102.924 7.239 1.00 28.37 128 GLY A CA 1
ATOM 1021 C C . GLY A 1 128 ? 42.208 102.387 7.788 1.00 24.16 128 GLY A C 1
ATOM 1022 O O . GLY A 1 128 ? 42.091 102.148 8.990 1.00 27.71 128 GLY A O 1
ATOM 1023 N N . GLY A 1 129 ? 41.225 102.191 6.914 1.00 23.41 129 GLY A N 1
ATOM 1024 C CA . GLY A 1 129 ? 39.908 101.752 7.337 1.00 23.88 129 GLY A CA 1
ATOM 1025 C C . GLY A 1 129 ? 39.231 102.814 8.183 1.00 25.51 129 GLY A C 1
ATOM 1026 O O . GLY A 1 129 ? 38.542 102.503 9.153 1.00 22.87 129 GLY A O 1
ATOM 1027 N N . SER A 1 130 ? 39.432 104.072 7.802 1.00 23.14 130 SER A N 1
ATOM 1028 C CA . SER A 1 130 ? 38.955 105.218 8.574 1.00 25.50 130 SER A CA 1
ATOM 1029 C C . SER A 1 130 ? 37.435 105.291 8.678 1.00 25.22 130 SER A C 1
ATOM 1030 O O . SER A 1 130 ? 36.900 105.707 9.703 1.00 23.85 130 SER A O 1
ATOM 1033 N N . LYS A 1 131 ? 36.745 104.902 7.611 1.00 26.29 131 LYS A N 1
ATOM 1034 C CA . LYS A 1 131 ? 35.289 104.996 7.563 1.00 25.89 131 LYS A CA 1
ATOM 1035 C C . LYS A 1 131 ? 34.626 103.953 8.465 1.00 25.44 131 LYS A C 1
ATOM 1036 O O . LYS A 1 131 ? 33.578 104.215 9.055 1.00 23.71 131 LYS A O 1
ATOM 1042 N N . CYS A 1 132 ? 35.240 102.778 8.568 1.00 24.68 132 CYS A N 1
ATOM 1043 C CA . CYS A 1 132 ? 34.802 101.757 9.514 1.00 24.12 132 CYS A CA 1
ATOM 1044 C C . CYS A 1 132 ? 35.077 102.211 10.943 1.00 21.44 132 CYS A C 1
ATOM 1045 O O . CYS A 1 132 ? 34.232 102.061 11.822 1.00 24.52 132 CYS A O 1
ATOM 1048 N N . ASN A 1 133 ? 36.269 102.758 11.165 1.00 24.07 133 ASN A N 1
ATOM 1049 C CA . ASN A 1 133 ? 36.663 103.257 12.479 1.00 21.26 133 ASN A CA 1
ATOM 1050 C C . ASN A 1 133 ? 35.656 104.275 12.992 1.00 20.46 133 ASN A C 1
ATOM 1051 O O . ASN A 1 133 ? 35.189 104.190 14.126 1.00 25.49 133 ASN A O 1
ATOM 1056 N N . ASP A 1 134 ? 35.333 105.238 12.137 1.00 23.88 134 ASP A N 1
ATOM 1057 C CA . ASP A 1 134 ? 34.353 106.271 12.437 1.00 23.49 134 ASP A CA 1
ATOM 1058 C C . ASP A 1 134 ? 33.013 105.664 12.850 1.00 23.74 134 ASP A C 1
ATOM 1059 O O . ASP A 1 134 ? 32.427 106.060 13.858 1.00 25.06 134 ASP A O 1
ATOM 1064 N N . GLN A 1 135 ? 32.540 104.699 12.067 1.00 22.14 135 GLN A N 1
ATOM 1065 C CA . GLN A 1 135 ? 31.236 104.082 12.295 1.00 18.94 135 GLN A CA 1
ATOM 1066 C C . GLN A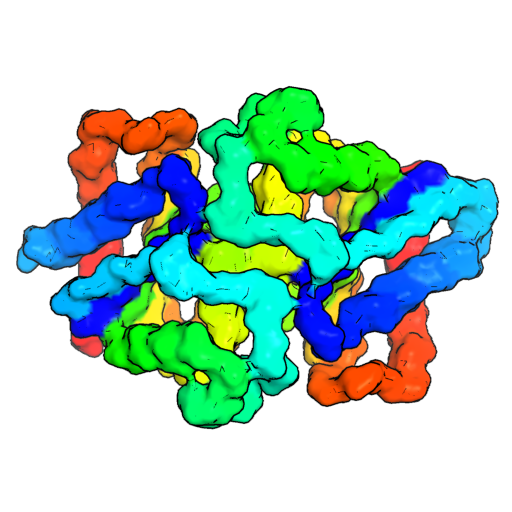 1 135 ? 31.194 103.224 13.558 1.00 23.44 135 GLN A C 1
ATOM 1067 O O . GLN A 1 135 ? 30.212 103.256 14.298 1.00 22.44 135 GLN A O 1
ATOM 1073 N N . LEU A 1 136 ? 32.252 102.456 13.798 1.00 20.68 136 LEU A N 1
ATOM 1074 C CA . LEU A 1 136 ? 32.293 101.549 14.941 1.00 21.80 136 LEU A CA 1
ATOM 1075 C C . LEU A 1 136 ? 32.403 102.316 16.252 1.00 23.32 136 LEU A C 1
ATOM 1076 O O . LEU A 1 136 ? 31.874 101.884 17.273 1.00 24.18 136 LEU A O 1
ATOM 1081 N N . GLN A 1 137 ? 33.098 103.449 16.221 1.00 22.88 137 GLN A N 1
ATOM 1082 C CA . GLN A 1 137 ? 33.231 104.291 17.402 1.00 21.72 137 GLN A CA 1
ATOM 1083 C C . GLN A 1 137 ? 31.855 104.752 17.864 1.00 23.93 137 GLN A C 1
ATOM 1084 O O . GLN A 1 137 ? 31.588 104.828 19.061 1.00 27.22 137 GLN A O 1
ATOM 1090 N N . GLU A 1 138 ? 30.984 105.050 16.903 1.00 24.43 138 GLU A N 1
ATOM 1091 C CA . GLU A 1 138 ? 29.620 105.481 17.195 1.00 27.93 138 GLU A CA 1
ATOM 1092 C C . GLU A 1 138 ? 28.782 104.360 17.801 1.00 27.35 138 GLU A C 1
ATOM 1093 O O . GLU A 1 138 ? 27.932 104.610 18.653 1.00 30.84 138 GLU A O 1
ATOM 1099 N N . VAL A 1 139 ? 29.009 103.130 17.348 1.00 26.61 139 VAL A N 1
ATOM 1100 C CA . VAL A 1 139 ? 28.313 101.975 17.905 1.00 26.62 139 VAL A CA 1
ATOM 1101 C C . VAL A 1 139 ? 28.757 101.750 19.347 1.00 26.93 139 VAL A C 1
ATOM 1102 O O . VAL A 1 139 ? 27.947 101.401 20.206 1.00 26.62 139 VAL A O 1
ATOM 1106 N N . LEU A 1 140 ? 30.045 101.956 19.604 1.00 23.77 140 LEU A N 1
ATOM 1107 C CA . LEU A 1 140 ? 30.595 101.829 20.949 1.00 31.01 140 LEU A CA 1
ATOM 1108 C C . LEU A 1 140 ? 30.026 102.921 21.858 1.00 28.78 140 LEU A C 1
ATOM 1109 O O . LEU A 1 140 ? 29.774 102.681 23.036 1.00 31.14 140 LEU A O 1
ATOM 1114 N N . HIS A 1 141 ? 29.824 104.116 21.303 1.00 31.91 141 HIS A N 1
ATOM 1115 C CA . HIS A 1 141 ? 29.202 105.218 22.037 1.00 39.00 141 HIS A CA 1
ATOM 1116 C C . HIS A 1 141 ? 27.776 104.856 22.440 1.00 41.01 141 HIS A C 1
ATOM 1117 O O . HIS A 1 141 ? 27.337 105.171 23.546 1.00 43.08 141 HIS A O 1
ATOM 1124 N N . GLY A 1 142 ? 27.055 104.212 21.526 1.00 39.52 142 GLY A N 1
ATOM 1125 C CA . GLY A 1 142 ? 25.694 103.772 21.780 1.00 39.79 142 GLY A CA 1
ATOM 1126 C C . GLY A 1 142 ? 25.616 102.733 22.883 1.00 38.54 142 GLY A C 1
ATOM 1127 O O . GLY A 1 142 ? 24.606 102.628 23.579 1.00 42.46 142 GLY A O 1
ATOM 1128 N N . LEU A 1 143 ? 26.689 101.961 23.038 1.00 36.22 143 LEU A N 1
ATOM 1129 C CA . LEU A 1 143 ? 26.799 100.991 24.121 1.00 36.29 143 LEU A CA 1
ATOM 1130 C C . LEU A 1 143 ? 27.344 101.652 25.383 1.00 38.50 143 LEU A C 1
ATOM 1131 O O . LEU A 1 143 ? 27.616 100.981 26.380 1.00 36.74 143 LEU A O 1
ATOM 1136 N N . LYS A 1 144 ? 27.502 102.971 25.327 1.00 43.66 144 LYS A N 1
ATOM 1137 C CA . LYS A 1 144 ? 28.015 103.756 26.443 1.00 44.80 144 LYS A CA 1
ATOM 1138 C C . LYS A 1 144 ? 29.382 103.265 26.913 1.00 42.56 144 LYS A C 1
ATOM 1139 O O . LYS A 1 144 ? 29.670 103.260 28.108 1.00 43.82 144 LYS A O 1
ATOM 1145 N N . MET A 1 145 ? 30.219 102.853 25.965 1.00 34.42 145 MET A N 1
ATOM 1146 C CA . MET A 1 145 ? 31.598 102.491 26.264 1.00 34.62 145 MET A CA 1
ATOM 1147 C C . MET A 1 145 ? 32.426 103.763 26.372 1.00 30.13 145 MET A C 1
ATOM 1148 O O . MET A 1 145 ? 32.051 104.806 25.834 1.00 35.18 145 MET A O 1
ATOM 1153 N N . ASN A 1 146 ? 33.549 103.674 27.075 1.00 33.78 146 ASN A N 1
ATOM 1154 C CA . ASN A 1 146 ? 34.493 104.778 27.159 1.00 32.70 146 ASN A CA 1
ATOM 1155 C C . ASN A 1 146 ? 35.442 104.731 25.966 1.00 27.87 146 ASN A C 1
ATOM 1156 O O . ASN A 1 146 ? 36.502 104.114 26.031 1.00 27.16 146 ASN A O 1
ATOM 1161 N N . VAL A 1 147 ? 35.057 105.386 24.875 1.00 31.39 147 VAL A N 1
ATOM 1162 C CA . VAL A 1 147 ? 35.823 105.315 23.635 1.00 32.58 147 VAL A CA 1
ATOM 1163 C C . VAL A 1 147 ? 37.106 106.139 23.742 1.00 32.64 147 VAL A C 1
ATOM 1164 O O . VAL A 1 147 ? 37.084 107.367 23.647 1.00 33.41 147 VAL A O 1
ATOM 1168 N N . ILE A 1 148 ? 38.217 105.438 23.948 1.00 33.45 148 ILE A N 1
ATOM 1169 C CA . ILE A 1 148 ? 39.530 106.054 24.111 1.00 35.39 148 ILE A CA 1
ATOM 1170 C C . ILE A 1 148 ? 39.957 106.814 22.864 1.00 37.70 148 ILE A C 1
ATOM 1171 O O . ILE A 1 148 ? 40.489 107.922 22.949 1.00 36.02 148 ILE A O 1
ATOM 1176 N N . GLY A 1 149 ? 39.726 106.206 21.707 1.00 36.24 149 GLY A N 1
ATOM 1177 C CA . GLY A 1 149 ? 40.231 106.737 20.457 1.00 34.52 149 GLY A CA 1
ATOM 1178 C C . GLY A 1 149 ? 40.181 105.708 19.348 1.00 35.51 149 GLY A C 1
ATOM 1179 O O . GLY A 1 149 ? 39.667 104.604 19.528 1.00 32.83 149 GLY A O 1
ATOM 1180 N N . GLY A 1 150 ? 40.717 106.080 18.192 1.00 32.52 150 GLY A N 1
ATOM 1181 C CA . GLY A 1 150 ? 40.797 105.182 17.057 1.00 34.52 150 GLY A CA 1
ATOM 1182 C C . GLY A 1 150 ? 42.060 105.426 16.256 1.00 34.15 150 GLY A C 1
ATOM 1183 O O . GLY A 1 150 ? 42.391 106.570 15.941 1.00 39.27 150 GLY A O 1
ATOM 1184 N N . VAL A 1 151 ? 42.776 104.352 15.939 1.00 29.01 151 VAL A N 1
ATOM 1185 C CA . VAL A 1 151 ? 43.964 104.442 15.102 1.00 30.63 151 VAL A CA 1
ATOM 1186 C C . VAL A 1 151 ? 43.717 103.719 13.782 1.00 27.66 151 VAL A C 1
ATOM 1187 O O . VAL A 1 151 ? 43.232 102.589 13.765 1.00 26.29 151 VAL A O 1
ATOM 1191 N N . ALA A 1 152 ? 44.057 104.380 12.680 1.00 26.57 152 ALA A N 1
ATOM 1192 C CA . ALA A 1 152 ? 43.817 103.847 11.345 1.00 26.78 152 ALA A CA 1
ATOM 1193 C C . ALA A 1 152 ? 45.130 103.388 10.717 1.00 26.47 152 ALA A C 1
ATOM 1194 O O . ALA A 1 152 ? 46.045 104.186 10.519 1.00 28.24 152 ALA A O 1
ATOM 1196 N N . VAL A 1 153 ? 45.205 102.099 10.397 1.00 27.72 153 VAL A N 1
ATOM 1197 C CA . VAL A 1 153 ? 46.446 101.475 9.946 1.00 26.00 153 VAL A CA 1
ATOM 1198 C C . VAL A 1 153 ? 46.385 101.118 8.462 1.00 30.19 153 VAL A C 1
ATOM 1199 O O . VAL A 1 153 ? 45.609 100.255 8.056 1.00 27.83 153 VAL A O 1
ATOM 1203 N N . LYS A 1 154 ? 47.215 101.777 7.660 1.00 31.09 154 LYS A N 1
ATOM 1204 C CA . LYS A 1 154 ? 47.241 101.543 6.219 1.00 36.20 154 LYS A CA 1
ATOM 1205 C C . LYS A 1 154 ? 47.940 100.226 5.881 1.00 36.36 154 LYS A C 1
ATOM 1206 O O . LYS A 1 154 ? 49.045 99.963 6.356 1.00 36.64 154 LYS A O 1
ATOM 1212 N N . ILE A 1 155 ? 47.285 99.404 5.065 1.00 35.11 155 ILE A N 1
ATOM 1213 C CA . ILE A 1 155 ? 47.887 98.180 4.541 1.00 34.10 155 ILE A CA 1
ATOM 1214 C C . ILE A 1 155 ? 47.764 98.144 3.021 1.00 36.59 155 ILE A C 1
ATOM 1215 O O . ILE A 1 155 ? 46.923 98.834 2.444 1.00 34.94 155 ILE A O 1
ATOM 1220 N N . PRO A 1 156 ? 48.608 97.347 2.371 1.00 40.47 156 PRO A N 1
ATOM 1221 C CA . PRO A 1 156 ? 48.441 97.054 0.945 1.00 41.53 156 PRO A CA 1
ATOM 1222 C C . PRO A 1 156 ? 47.356 96.002 0.730 1.00 43.25 156 PRO A C 1
ATOM 1223 O O . PRO A 1 156 ? 47.585 94.822 0.998 1.00 44.78 156 PRO A O 1
ATOM 1227 N N . VAL A 1 157 ? 46.188 96.429 0.262 1.00 45.00 157 VAL A N 1
ATOM 1228 C CA . VAL A 1 157 ? 45.068 95.517 0.047 1.00 45.91 157 VAL A CA 1
ATOM 1229 C C . VAL A 1 157 ? 45.439 94.439 -0.969 1.00 50.05 157 VAL A C 1
ATOM 1230 O O . VAL A 1 157 ? 46.091 94.721 -1.974 1.00 51.38 157 VAL A O 1
ATOM 1234 N N . GLY A 1 158 ? 45.027 93.205 -0.693 1.00 52.37 158 GLY A N 1
ATOM 1235 C CA . GLY A 1 158 ? 45.232 92.101 -1.614 1.00 54.72 158 GLY A CA 1
ATOM 1236 C C . GLY A 1 158 ? 46.455 91.245 -1.331 1.00 56.89 158 GLY A C 1
ATOM 1237 O O . GLY A 1 158 ? 46.590 90.159 -1.896 1.00 57.53 158 GLY A O 1
ATOM 1238 N N . THR A 1 159 ? 47.345 91.721 -0.464 1.00 57.38 159 THR A N 1
ATOM 1239 C CA . THR A 1 159 ? 48.567 90.987 -0.149 1.00 58.03 159 THR A CA 1
ATOM 1240 C C . THR A 1 159 ? 48.505 90.328 1.226 1.00 57.29 159 THR A C 1
ATOM 1241 O O . THR A 1 159 ? 48.812 90.958 2.239 1.00 53.75 159 THR A O 1
ATOM 1245 N N . ILE A 1 160 ? 48.102 89.061 1.253 1.00 56.65 160 ILE A N 1
ATOM 1246 C CA . ILE A 1 160 ? 48.218 88.245 2.457 1.00 58.23 160 ILE A CA 1
ATOM 1247 C C . ILE A 1 160 ? 49.266 87.159 2.213 1.00 58.93 160 ILE A C 1
ATOM 1248 O O . ILE A 1 160 ? 49.193 86.439 1.218 1.00 59.69 160 ILE A O 1
ATOM 1253 N N . PRO A 1 161 ? 50.244 87.046 3.109 1.00 60.48 161 PRO A N 1
ATOM 1254 C CA . PRO A 1 161 ? 50.324 87.870 4.315 1.00 60.40 161 PRO A CA 1
ATOM 1255 C C . PRO A 1 161 ? 51.002 89.193 3.985 1.00 59.42 161 PRO A C 1
ATOM 1256 O O . PRO A 1 161 ? 51.433 89.374 2.847 1.00 60.77 161 PRO A O 1
ATOM 1260 N N . LEU A 1 162 ? 51.099 90.097 4.952 1.00 59.84 162 LEU A N 1
ATOM 1261 C CA . LEU A 1 162 ? 51.730 91.385 4.708 1.00 60.09 162 LEU A CA 1
ATOM 1262 C C . LEU A 1 162 ? 53.199 91.184 4.358 1.00 63.69 162 LEU A C 1
ATOM 1263 O O . LEU A 1 162 ? 53.861 90.313 4.923 1.00 64.01 162 LEU A O 1
ATOM 1268 N N . PRO A 1 163 ? 53.700 91.976 3.415 1.00 67.66 163 PRO A N 1
ATOM 1269 C CA . PRO A 1 163 ? 55.126 91.970 3.080 1.00 70.30 163 PRO A CA 1
ATOM 1270 C C . PRO A 1 163 ? 56.018 92.097 4.309 1.00 74.08 163 PRO A C 1
ATOM 1271 O O . PRO A 1 163 ? 55.612 92.681 5.315 1.00 75.83 163 PRO A O 1
ATOM 1275 N N . GLU A 1 164 ? 57.223 91.546 4.219 1.00 77.13 164 GLU A N 1
ATOM 1276 C CA . GLU A 1 164 ? 58.215 91.682 5.277 1.00 78.41 164 GLU A CA 1
ATOM 1277 C C . GLU A 1 164 ? 58.477 93.148 5.597 1.00 77.40 164 GLU A C 1
ATOM 1278 O O . GLU A 1 164 ? 58.666 93.512 6.756 1.00 76.69 164 GLU A O 1
ATOM 1284 N N . ASP A 1 165 ? 58.489 93.981 4.561 1.00 76.22 165 ASP A N 1
ATOM 1285 C CA . ASP A 1 165 ? 58.914 95.373 4.698 1.00 75.17 165 ASP A CA 1
ATOM 1286 C C . ASP A 1 165 ? 57.851 96.327 5.259 1.00 73.39 165 ASP A C 1
ATOM 1287 O O . ASP A 1 165 ? 58.191 97.422 5.705 1.00 72.84 165 ASP A O 1
ATOM 1292 N N . ILE A 1 166 ? 56.579 95.929 5.247 1.00 70.92 166 ILE A N 1
ATOM 1293 C CA . ILE A 1 166 ? 55.527 96.774 5.825 1.00 68.46 166 ILE A CA 1
ATOM 1294 C C . ILE A 1 166 ? 55.243 96.440 7.293 1.00 67.44 166 ILE A C 1
ATOM 1295 O O . ILE A 1 166 ? 54.771 97.295 8.042 1.00 66.66 166 ILE A O 1
ATOM 1300 N N . VAL A 1 167 ? 55.527 95.206 7.702 1.00 65.54 167 VAL A N 1
ATOM 1301 C CA . VAL A 1 167 ? 55.295 94.793 9.087 1.00 63.33 167 VAL A CA 1
ATOM 1302 C C . VAL A 1 167 ? 56.012 95.697 10.104 1.00 62.85 167 VAL A C 1
ATOM 1303 O O . VAL A 1 167 ? 55.392 96.130 11.075 1.00 62.36 167 VAL A O 1
ATOM 1307 N N . PRO A 1 168 ? 57.301 95.977 9.903 1.00 61.36 168 PRO A N 1
ATOM 1308 C CA . PRO A 1 168 ? 58.005 96.972 10.729 1.00 60.80 168 PRO A CA 1
ATOM 1309 C C . PRO A 1 168 ? 57.346 98.354 10.749 1.00 59.74 168 PRO A C 1
ATOM 1310 O O . PRO A 1 168 ? 57.409 99.037 11.771 1.00 60.84 168 PRO A O 1
ATOM 1314 N N . GLN A 1 169 ? 56.732 98.758 9.639 1.00 55.91 169 GLN A N 1
ATOM 1315 C CA . GLN A 1 169 ? 56.168 100.102 9.509 1.00 52.86 169 GLN A CA 1
ATOM 1316 C C . GLN A 1 169 ? 54.783 100.257 10.143 1.00 49.12 169 GLN A C 1
ATOM 1317 O O . GLN A 1 169 ? 54.221 101.352 10.146 1.00 48.79 169 GLN A O 1
ATOM 1323 N N . LEU A 1 170 ? 54.233 99.165 10.668 1.00 42.78 170 LEU A N 1
ATOM 1324 C CA . LEU A 1 170 ? 53.034 99.234 11.497 1.00 40.67 170 LEU A CA 1
ATOM 1325 C C . LEU A 1 170 ? 53.322 100.019 12.770 1.00 37.53 170 LEU A C 1
ATOM 1326 O O . LEU A 1 170 ? 52.426 100.628 13.353 1.00 32.09 170 LEU A O 1
ATOM 1331 N N . SER A 1 171 ? 54.582 99.993 13.193 1.00 34.38 171 SER A N 1
ATOM 1332 C CA . SER A 1 171 ? 54.988 100.563 14.471 1.00 36.38 171 SER A CA 1
ATOM 1333 C C . SER A 1 171 ? 55.047 102.090 14.492 1.00 36.24 171 SER A C 1
ATOM 1334 O O . SER A 1 171 ? 55.480 102.676 15.484 1.00 33.18 171 SER A O 1
ATOM 1337 N N . VAL A 1 172 ? 54.625 102.735 13.407 1.00 34.78 172 VAL A N 1
ATOM 1338 C CA . VAL A 1 172 ? 54.442 104.185 13.422 1.00 36.48 172 VAL A CA 1
ATOM 1339 C C . VAL A 1 172 ? 53.319 104.566 14.388 1.00 34.73 172 VAL A C 1
ATOM 1340 O O . VAL A 1 172 ? 53.249 105.703 14.854 1.00 32.59 172 VAL A O 1
ATOM 1344 N N . HIS A 1 173 ? 52.449 103.603 14.687 1.00 33.11 173 HIS A N 1
ATOM 1345 C CA . HIS A 1 173 ? 51.294 103.831 15.549 1.00 33.62 173 HIS A CA 1
ATOM 1346 C C . HIS A 1 173 ? 51.557 103.473 17.013 1.00 34.46 173 HIS A C 1
ATOM 1347 O O . HIS A 1 173 ? 50.666 103.601 17.851 1.00 29.03 173 HIS A O 1
ATOM 1354 N N . ASN A 1 174 ? 52.772 103.024 17.318 1.00 35.82 174 ASN A N 1
ATOM 1355 C CA . ASN A 1 174 ? 53.130 102.626 18.678 1.00 34.05 174 ASN A CA 1
ATOM 1356 C C . ASN A 1 174 ? 52.864 103.701 19.728 1.00 34.26 174 ASN A C 1
ATOM 1357 O O . ASN A 1 174 ? 52.294 103.414 20.779 1.00 29.69 174 ASN A O 1
ATOM 1362 N N . GLU A 1 175 ? 53.279 104.933 19.448 1.00 37.41 175 GLU A N 1
ATOM 1363 C CA . GLU A 1 175 ? 53.192 106.006 20.437 1.00 38.94 175 GLU A CA 1
ATOM 1364 C C . GLU A 1 175 ? 51.752 106.336 20.806 1.00 37.22 175 GLU A C 1
ATOM 1365 O O . GLU A 1 175 ? 51.447 106.552 21.975 1.00 34.39 175 GLU A O 1
ATOM 1371 N N . GLU A 1 176 ? 50.873 106.388 19.809 1.00 33.72 176 GLU A N 1
ATOM 1372 C CA . GLU A 1 176 ? 49.485 106.767 20.048 1.00 33.24 176 GLU A CA 1
ATOM 1373 C C . GLU A 1 176 ? 48.721 105.664 20.767 1.00 31.76 176 GLU A C 1
ATOM 1374 O O . GLU A 1 176 ? 47.958 105.937 21.689 1.00 29.10 176 GLU A O 1
ATOM 1380 N N . ILE A 1 177 ? 48.919 104.422 20.340 1.00 30.61 177 ILE A N 1
ATOM 1381 C CA . ILE A 1 177 ? 48.272 103.289 20.989 1.00 31.36 177 ILE A CA 1
ATOM 1382 C C . ILE A 1 177 ? 48.680 103.224 22.456 1.00 34.20 177 ILE A C 1
ATOM 1383 O O . ILE A 1 177 ? 47.852 102.961 23.324 1.00 35.03 177 ILE A O 1
ATOM 1388 N N . LEU A 1 178 ? 49.957 103.477 22.727 1.00 36.45 178 LEU A N 1
ATOM 1389 C CA . LEU A 1 178 ? 50.497 103.344 24.077 1.00 37.41 178 LEU A CA 1
ATOM 1390 C C . LEU A 1 178 ? 50.157 104.527 24.979 1.00 40.91 178 LEU A C 1
ATOM 1391 O O . LEU A 1 178 ? 49.897 104.342 26.165 1.00 38.55 178 LEU A O 1
ATOM 1396 N N . GLN A 1 179 ? 50.168 105.737 24.427 1.00 42.80 179 GLN A N 1
ATOM 1397 C CA . GLN A 1 179 ? 49.791 106.919 25.200 1.00 47.34 179 GLN A CA 1
ATOM 1398 C C . GLN A 1 179 ? 48.312 106.857 25.563 1.00 46.32 179 GLN A C 1
ATOM 1399 O O . GLN A 1 179 ? 47.908 107.306 26.635 1.00 42.00 179 GLN A O 1
ATOM 1405 N N . LEU A 1 180 ? 47.511 106.293 24.665 1.00 43.61 180 LEU A N 1
ATOM 1406 C CA . LEU A 1 180 ? 46.076 106.161 24.885 1.00 43.52 180 LEU A CA 1
ATOM 1407 C C . LEU A 1 180 ? 45.761 105.075 25.910 1.00 41.70 180 LEU A C 1
ATOM 1408 O O . LEU A 1 180 ? 44.941 105.278 26.806 1.00 42.41 180 LEU A O 1
ATOM 1413 N N . LEU A 1 181 ? 46.415 103.925 25.777 1.00 42.50 181 LEU A N 1
ATOM 1414 C CA .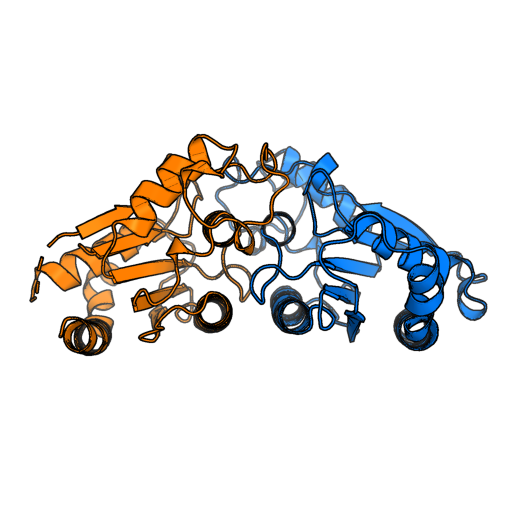 LEU A 1 181 ? 46.197 102.806 26.689 1.00 44.23 181 LEU A CA 1
ATOM 1415 C C . LEU A 1 181 ? 46.716 103.110 28.094 1.00 46.86 181 LEU A C 1
ATOM 1416 O O . LEU A 1 181 ? 46.078 102.756 29.083 1.00 44.62 181 LEU A O 1
ATOM 1421 N N . ALA A 1 182 ? 47.868 103.770 28.174 1.00 48.22 182 ALA A N 1
ATOM 1422 C CA . ALA A 1 182 ? 48.517 104.049 29.455 1.00 49.62 182 ALA A CA 1
ATOM 1423 C C . ALA A 1 182 ? 47.726 105.036 30.311 1.00 51.03 182 ALA A C 1
ATOM 1424 O O . ALA A 1 182 ? 47.524 104.806 31.503 1.00 54.38 182 ALA A O 1
ATOM 1426 N N . SER A 1 183 ? 47.287 106.134 29.702 1.00 52.76 183 SER A N 1
ATOM 1427 C CA . SER A 1 183 ? 46.553 107.169 30.427 1.00 54.80 183 SER A CA 1
ATOM 1428 C C . SER A 1 183 ? 45.187 106.667 30.893 1.00 57.06 183 SER A C 1
ATOM 1429 O O . SER A 1 183 ? 44.578 107.251 31.788 1.00 58.38 183 SER A O 1
ATOM 1432 N N . CYS A 1 184 ? 44.710 105.588 30.279 1.00 57.78 184 CYS A N 1
ATOM 1433 C CA . CYS A 1 184 ? 43.475 104.946 30.712 1.00 58.33 184 CYS A CA 1
ATOM 1434 C C . CYS A 1 184 ? 43.717 104.084 31.947 1.00 59.65 184 CYS A C 1
ATOM 1435 O O . CYS A 1 184 ? 42.865 104.001 32.831 1.00 62.33 184 CYS A O 1
ATOM 1438 N N . ILE A 1 185 ? 44.881 103.443 31.998 1.00 61.60 185 ILE A N 1
ATOM 1439 C CA . ILE A 1 185 ? 45.241 102.591 33.126 1.00 63.88 185 ILE A CA 1
ATOM 1440 C C . ILE A 1 185 ? 45.660 103.451 34.315 1.00 65.15 185 ILE A C 1
ATOM 1441 O O . ILE A 1 185 ? 44.822 103.886 35.105 1.00 67.11 185 ILE A O 1
ATOM 1446 N N . LYS B 1 2 ? 10.111 96.485 -11.000 1.00 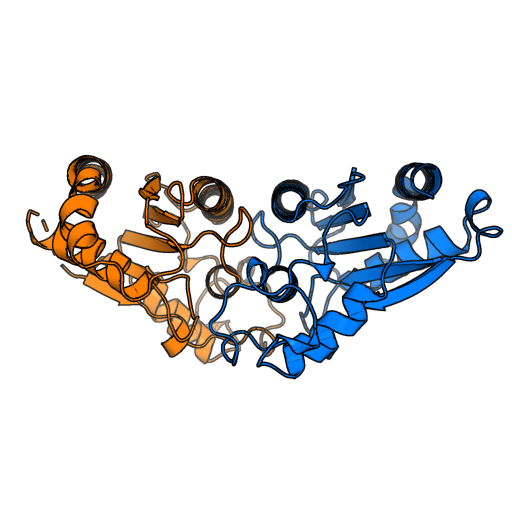60.72 2 LYS B N 1
ATOM 1447 C CA . LYS B 1 2 ? 10.753 95.437 -10.156 1.00 63.65 2 LYS B CA 1
ATOM 1448 C C . LYS B 1 2 ? 11.395 96.080 -8.930 1.00 61.87 2 LYS B C 1
ATOM 1449 O O . LYS B 1 2 ? 12.482 96.643 -9.014 1.00 61.60 2 LYS B O 1
ATOM 1455 N N . VAL B 1 3 ? 10.721 95.986 -7.789 1.00 60.52 3 VAL B N 1
ATOM 1456 C CA . VAL B 1 3 ? 11.141 96.697 -6.588 1.00 59.71 3 VAL B CA 1
ATOM 1457 C C . VAL B 1 3 ? 11.273 95.739 -5.409 1.00 57.24 3 VAL B C 1
ATOM 1458 O O . VAL B 1 3 ? 10.309 95.082 -5.024 1.00 55.32 3 VAL B O 1
ATOM 1462 N N . GLY B 1 4 ? 12.471 95.675 -4.834 1.00 53.69 4 GLY B N 1
ATOM 1463 C CA . GLY B 1 4 ? 12.767 94.732 -3.771 1.00 50.61 4 GLY B CA 1
ATOM 1464 C C . GLY B 1 4 ? 12.850 95.389 -2.408 1.00 47.23 4 GLY B C 1
ATOM 1465 O O . GLY B 1 4 ? 13.629 96.317 -2.210 1.00 45.87 4 GLY B O 1
ATOM 1466 N N . ILE B 1 5 ? 12.045 94.904 -1.468 1.00 41.73 5 ILE B N 1
ATOM 1467 C CA . ILE B 1 5 ? 12.086 95.391 -0.096 1.00 42.95 5 ILE B CA 1
ATOM 1468 C C . ILE B 1 5 ? 12.890 94.422 0.767 1.00 40.61 5 ILE B C 1
ATOM 1469 O O . ILE B 1 5 ? 12.373 93.403 1.225 1.00 39.53 5 ILE B O 1
ATOM 1474 N N . ILE B 1 6 ? 14.160 94.753 0.984 1.00 37.47 6 ILE B N 1
ATOM 1475 C CA . ILE B 1 6 ? 15.080 93.877 1.701 1.00 35.63 6 ILE B CA 1
ATOM 1476 C C . ILE B 1 6 ? 15.001 94.105 3.207 1.00 35.32 6 ILE B C 1
ATOM 1477 O O . ILE B 1 6 ? 15.364 95.169 3.704 1.00 33.82 6 ILE B O 1
ATOM 1482 N N . MET B 1 7 ? 14.530 93.091 3.924 1.00 33.78 7 MET B N 1
ATOM 1483 C CA . MET B 1 7 ? 14.440 93.145 5.377 1.00 32.67 7 MET B CA 1
ATOM 1484 C C . MET B 1 7 ? 15.818 92.931 5.992 1.00 29.56 7 MET B C 1
ATOM 1485 O O . MET B 1 7 ? 16.564 92.052 5.563 1.00 32.14 7 MET B O 1
ATOM 1490 N N . GLY B 1 8 ? 16.147 93.732 7.001 1.00 32.91 8 GLY B N 1
ATOM 1491 C CA . GLY B 1 8 ? 17.457 93.683 7.627 1.00 31.09 8 GLY B CA 1
ATOM 1492 C C . GLY B 1 8 ? 17.507 92.795 8.856 1.00 28.94 8 GLY B C 1
ATOM 1493 O O . GLY B 1 8 ? 18.557 92.242 9.184 1.00 28.32 8 GLY B O 1
ATOM 1494 N N . SER B 1 9 ? 16.375 92.660 9.539 1.00 30.17 9 SER B N 1
ATOM 1495 C CA . SER B 1 9 ? 16.301 91.846 10.747 1.00 30.58 9 SER B CA 1
ATOM 1496 C C . SER B 1 9 ? 16.109 90.371 10.410 1.00 31.59 9 SER B C 1
ATOM 1497 O O . SER B 1 9 ? 15.333 90.031 9.519 1.00 29.43 9 SER B O 1
ATOM 1500 N N . VAL B 1 10 ? 16.827 89.504 11.118 1.00 29.97 10 VAL B N 1
ATOM 1501 C CA . VAL B 1 10 ? 16.604 88.063 11.028 1.00 30.38 10 VAL B CA 1
ATOM 1502 C C . VAL B 1 10 ? 16.241 87.478 12.394 1.00 32.06 10 VAL B C 1
ATOM 1503 O O . VAL B 1 10 ? 16.318 86.266 12.597 1.00 32.44 10 VAL B O 1
ATOM 1507 N N . ARG B 1 11 ? 15.842 88.342 13.325 1.00 28.80 11 ARG B N 1
ATOM 1508 C CA . ARG B 1 11 ? 15.413 87.899 14.647 1.00 33.49 11 ARG B CA 1
ATOM 1509 C C . ARG B 1 11 ? 14.123 87.090 14.519 1.00 38.02 11 ARG B C 1
ATOM 1510 O O . ARG B 1 11 ? 13.316 87.341 13.625 1.00 35.13 11 ARG B O 1
ATOM 1518 N N . ALA B 1 12 ? 13.936 86.119 15.408 1.00 40.56 12 ALA B N 1
ATOM 1519 C CA . ALA B 1 12 ? 12.784 85.223 15.336 1.00 42.92 12 ALA B CA 1
ATOM 1520 C C . ALA B 1 12 ? 11.473 85.985 15.530 1.00 42.34 12 ALA B C 1
ATOM 1521 O O . ALA B 1 12 ? 10.559 85.884 14.712 1.00 42.54 12 ALA B O 1
ATOM 1523 N N . LYS B 1 13 ? 11.392 86.739 16.623 1.00 39.93 13 LYS B N 1
ATOM 1524 C CA . LYS B 1 13 ? 10.275 87.644 16.873 1.00 40.46 13 LYS B CA 1
ATOM 1525 C C . LYS B 1 13 ? 10.736 89.050 16.493 1.00 39.15 13 LYS B C 1
ATOM 1526 O O . LYS B 1 13 ? 11.593 89.626 17.164 1.00 38.08 13 LYS B O 1
ATOM 1532 N N . ARG B 1 14 ? 10.179 89.597 15.415 1.00 35.07 14 ARG B N 1
ATOM 1533 C CA . ARG B 1 14 ? 10.695 90.840 14.840 1.00 32.08 14 ARG B CA 1
ATOM 1534 C C . ARG B 1 14 ? 9.609 91.768 14.291 1.00 34.83 14 ARG B C 1
ATOM 1535 O O . ARG B 1 14 ? 8.558 91.321 13.832 1.00 36.55 14 ARG B O 1
ATOM 1543 N N . VAL B 1 15 ? 9.897 93.066 14.335 1.00 34.37 15 VAL B N 1
ATOM 1544 C CA . VAL B 1 15 ? 9.006 94.106 13.830 1.00 34.60 15 VAL B CA 1
ATOM 1545 C C . VAL B 1 15 ? 9.147 94.287 12.317 1.00 34.54 15 VAL B C 1
ATOM 1546 O O . VAL B 1 15 ? 8.268 94.854 11.669 1.00 34.38 15 VAL B O 1
ATOM 1550 N N . CYS B 1 16 ? 10.247 93.787 11.759 1.00 31.78 16 CYS B N 1
ATOM 1551 C CA . CYS B 1 16 ? 10.645 94.119 10.389 1.00 33.16 16 CYS B CA 1
ATOM 1552 C C . CYS B 1 16 ? 9.595 93.835 9.313 1.00 34.55 16 CYS B C 1
ATOM 1553 O O . CYS B 1 16 ? 9.341 94.691 8.469 1.00 32.32 16 CYS B O 1
ATOM 1556 N N . PRO B 1 17 ? 9.000 92.643 9.319 1.00 36.73 17 PRO B N 1
ATOM 1557 C CA . PRO B 1 17 ? 8.007 92.282 8.299 1.00 37.42 17 PRO B CA 1
ATOM 1558 C C . PRO B 1 17 ? 6.793 93.210 8.276 1.00 35.77 17 PRO B C 1
ATOM 1559 O O . PRO B 1 17 ? 6.201 93.399 7.215 1.00 37.76 17 PRO B O 1
ATOM 1563 N N . GLU B 1 18 ? 6.427 93.769 9.426 1.00 38.63 18 GLU B N 1
ATOM 1564 C CA . GLU B 1 18 ? 5.325 94.724 9.492 1.00 39.18 18 GLU B CA 1
ATOM 1565 C C . GLU B 1 18 ? 5.672 96.042 8.804 1.00 41.30 18 GLU B C 1
ATOM 1566 O O . GLU B 1 18 ? 4.823 96.638 8.146 1.00 39.67 18 GLU B O 1
ATOM 1572 N N . ILE B 1 19 ? 6.911 96.500 8.963 1.00 37.62 19 ILE B N 1
ATOM 1573 C CA . ILE B 1 19 ? 7.348 97.732 8.309 1.00 34.74 19 ILE B CA 1
ATOM 1574 C C . ILE B 1 19 ? 7.483 97.503 6.809 1.00 34.36 19 ILE B C 1
ATOM 1575 O O . ILE B 1 19 ? 7.162 98.381 6.012 1.00 34.77 19 ILE B O 1
ATOM 1580 N N . ALA B 1 20 ? 7.966 96.324 6.431 1.00 32.48 20 ALA B N 1
ATOM 1581 C CA . ALA B 1 20 ? 8.060 95.949 5.027 1.00 34.99 20 ALA B CA 1
ATOM 1582 C C . ALA B 1 20 ? 6.664 95.891 4.418 1.00 36.75 20 ALA B C 1
ATOM 1583 O O . ALA B 1 20 ? 6.473 96.226 3.250 1.00 37.74 20 ALA B O 1
ATOM 1585 N N . ALA B 1 21 ? 5.692 95.464 5.221 1.00 40.14 21 ALA B N 1
ATOM 1586 C CA . ALA B 1 21 ? 4.297 95.427 4.799 1.00 42.20 21 ALA B CA 1
ATOM 1587 C C . ALA B 1 21 ? 3.745 96.840 4.642 1.00 43.84 21 ALA B C 1
ATOM 1588 O O . ALA B 1 21 ? 2.986 97.115 3.716 1.00 44.05 21 ALA B O 1
ATOM 1590 N N . TYR B 1 22 ? 4.125 97.730 5.555 1.00 46.32 22 TYR B N 1
ATOM 1591 C CA . TYR B 1 22 ? 3.702 99.124 5.490 1.00 45.00 22 TYR B CA 1
ATOM 1592 C C . TYR B 1 22 ? 4.236 99.781 4.222 1.00 47.69 22 TYR B C 1
ATOM 1593 O O . TYR B 1 22 ? 3.500 100.462 3.512 1.00 47.52 22 TYR B O 1
ATOM 1602 N N . VAL B 1 23 ? 5.520 99.569 3.946 1.00 48.13 23 VAL B N 1
ATOM 1603 C CA . VAL B 1 23 ? 6.158 100.100 2.745 1.00 48.40 23 VAL B CA 1
ATOM 1604 C C . VAL B 1 23 ? 5.544 99.514 1.474 1.00 49.91 23 VAL B C 1
ATOM 1605 O O . VAL B 1 23 ? 5.377 100.222 0.481 1.00 51.43 23 VAL B O 1
ATOM 1609 N N . LYS B 1 24 ? 5.208 98.226 1.504 1.00 51.96 24 LYS B N 1
ATOM 1610 C CA . LYS B 1 24 ? 4.655 97.559 0.328 1.00 53.88 24 LYS B CA 1
ATOM 1611 C C . LYS B 1 24 ? 3.283 98.121 -0.015 1.00 55.33 24 LYS B C 1
ATOM 1612 O O . LYS B 1 24 ? 3.059 98.582 -1.131 1.00 52.54 24 LYS B O 1
ATOM 1618 N N . ARG B 1 25 ? 2.372 98.082 0.952 1.00 56.73 25 ARG B N 1
ATOM 1619 C CA . ARG B 1 25 ? 1.008 98.559 0.747 1.00 58.83 25 ARG B CA 1
ATOM 1620 C C . ARG B 1 25 ? 0.954 100.077 0.579 1.00 59.42 25 ARG B C 1
ATOM 1621 O O . ARG B 1 25 ? -0.021 100.609 0.054 1.00 58.09 25 ARG B O 1
ATOM 1629 N N . THR B 1 26 ? 1.998 100.770 1.026 1.00 59.80 26 THR B N 1
ATOM 1630 C CA . THR B 1 26 ? 2.100 102.211 0.820 1.00 58.65 26 THR B CA 1
ATOM 1631 C C . THR B 1 26 ? 2.340 102.490 -0.659 1.00 58.96 26 THR B C 1
ATOM 1632 O O . THR B 1 26 ? 1.759 103.414 -1.229 1.00 58.91 26 THR B O 1
ATOM 1636 N N . ILE B 1 27 ? 3.201 101.682 -1.271 1.00 60.11 27 ILE B N 1
ATOM 1637 C CA . ILE B 1 27 ? 3.493 101.795 -2.695 1.00 59.19 27 ILE B CA 1
ATOM 1638 C C . ILE B 1 27 ? 2.257 101.481 -3.529 1.00 61.33 27 ILE B C 1
ATOM 1639 O O . ILE B 1 27 ? 1.831 102.292 -4.352 1.00 61.72 27 ILE B O 1
ATOM 1644 N N . GLU B 1 28 ? 1.679 100.304 -3.306 1.00 63.55 28 GLU B N 1
ATOM 1645 C CA . GLU B 1 28 ? 0.613 99.795 -4.167 1.00 64.50 28 GLU B CA 1
ATOM 1646 C C . GLU B 1 28 ? -0.776 100.352 -3.828 1.00 65.46 28 GLU B C 1
ATOM 1647 O O . GLU B 1 28 ? -1.783 99.846 -4.324 1.00 67.03 28 GLU B O 1
ATOM 1653 N N . ASN B 1 29 ? -0.831 101.390 -2.996 1.00 66.34 29 ASN B N 1
ATOM 1654 C CA . ASN B 1 29 ? -2.088 102.085 -2.726 1.00 68.20 29 ASN B CA 1
ATOM 1655 C C . ASN B 1 29 ? -2.080 103.523 -3.250 1.00 70.32 29 ASN B C 1
ATOM 1656 O O . ASN B 1 29 ? -2.900 104.346 -2.842 1.00 70.82 29 ASN B O 1
ATOM 1661 N N . SER B 1 30 ? -1.151 103.817 -4.157 1.00 73.27 30 SER B N 1
ATOM 1662 C CA . SER B 1 30 ? -1.122 105.106 -4.840 1.00 75.91 30 SER B CA 1
ATOM 1663 C C . SER B 1 30 ? -2.092 105.096 -6.015 1.00 77.84 30 SER B C 1
ATOM 1664 O O . SER B 1 30 ? -1.755 104.630 -7.105 1.00 79.13 30 SER B O 1
ATOM 1667 N N . LYS B 1 39 ? 5.685 96.232 -9.061 1.00 64.77 39 LYS B N 1
ATOM 1668 C CA . LYS B 1 39 ? 5.971 94.805 -8.978 1.00 65.79 39 LYS B CA 1
ATOM 1669 C C . LYS B 1 39 ? 6.946 94.531 -7.835 1.00 65.14 39 LYS B C 1
ATOM 1670 O O . LYS B 1 39 ? 8.158 94.634 -8.007 1.00 65.12 39 LYS B O 1
ATOM 1676 N N . ILE B 1 40 ? 6.407 94.165 -6.674 1.00 64.10 40 ILE B N 1
ATOM 1677 C CA . ILE B 1 40 ? 7.192 94.107 -5.440 1.00 62.13 40 ILE B CA 1
ATOM 1678 C C . ILE B 1 40 ? 7.697 92.702 -5.112 1.00 61.24 40 ILE B C 1
ATOM 1679 O O . ILE B 1 40 ? 7.102 91.703 -5.517 1.00 60.25 40 ILE B O 1
ATOM 1684 N N . GLN B 1 41 ? 8.804 92.644 -4.374 1.00 60.20 41 GLN B N 1
ATOM 1685 C CA . GLN B 1 41 ? 9.306 91.396 -3.807 1.00 59.95 41 GLN B CA 1
ATOM 1686 C C . GLN B 1 41 ? 9.923 91.643 -2.434 1.00 57.99 41 GLN B C 1
ATOM 1687 O O . GLN B 1 41 ? 10.963 92.289 -2.322 1.00 56.39 41 GLN B O 1
ATOM 1693 N N . VAL B 1 42 ? 9.285 91.119 -1.393 1.00 54.56 42 VAL B N 1
ATOM 1694 C CA . VAL B 1 42 ? 9.810 91.232 -0.036 1.00 53.25 42 VAL B CA 1
ATOM 1695 C C . VAL B 1 42 ? 10.863 90.153 0.211 1.00 51.56 42 VAL B C 1
ATOM 1696 O O . VAL B 1 42 ? 10.537 88.977 0.377 1.00 51.12 42 VAL B O 1
ATOM 1700 N N . VAL B 1 43 ? 12.127 90.568 0.232 1.00 46.29 43 VAL B N 1
ATOM 1701 C CA . VAL B 1 43 ? 13.246 89.658 0.447 1.00 44.24 43 VAL B CA 1
ATOM 1702 C C . VAL B 1 43 ? 13.485 89.455 1.939 1.00 43.25 43 VAL B C 1
ATOM 1703 O O . VAL B 1 43 ? 13.623 90.420 2.688 1.00 42.22 43 VAL B O 1
ATOM 1707 N N . ASP B 1 44 ? 13.534 88.196 2.363 1.00 38.64 44 ASP B N 1
ATOM 1708 C CA . ASP B 1 44 ? 13.774 87.860 3.761 1.00 39.47 44 ASP B CA 1
ATOM 1709 C C . ASP B 1 44 ? 15.132 87.182 3.915 1.00 38.24 44 ASP B C 1
ATOM 1710 O O . ASP B 1 44 ? 15.339 86.083 3.408 1.00 35.96 44 ASP B O 1
ATOM 1715 N N . LEU B 1 45 ? 16.050 87.840 4.620 1.00 34.55 45 LEU B N 1
ATOM 1716 C CA . LEU B 1 45 ? 17.411 87.330 4.790 1.00 34.31 45 LEU B CA 1
ATOM 1717 C C . LEU B 1 45 ? 17.483 86.119 5.723 1.00 34.86 45 LEU B C 1
ATOM 1718 O O . LEU B 1 45 ? 18.469 85.384 5.712 1.00 35.07 45 LEU B O 1
ATOM 1723 N N . GLN B 1 46 ? 16.453 85.927 6.543 1.00 38.27 46 GLN B N 1
ATOM 1724 C CA . GLN B 1 46 ? 16.301 84.691 7.306 1.00 42.56 46 GLN B CA 1
ATOM 1725 C C . GLN B 1 46 ? 16.222 83.516 6.341 1.00 44.67 46 GLN B C 1
ATOM 1726 O O . GLN B 1 46 ? 16.893 82.499 6.515 1.00 43.47 46 GLN B O 1
ATOM 1732 N N . GLN B 1 47 ? 15.385 83.677 5.321 1.00 47.52 47 GLN B N 1
ATOM 1733 C CA . GLN B 1 47 ? 15.120 82.626 4.346 1.00 49.22 47 GLN B CA 1
ATOM 1734 C C . GLN B 1 47 ? 16.267 82.457 3.352 1.00 47.47 47 GLN B C 1
ATOM 1735 O O . GLN B 1 47 ? 16.586 81.337 2.952 1.00 46.81 47 GLN B O 1
ATOM 1741 N N . ILE B 1 48 ? 16.883 83.567 2.954 1.00 46.34 48 ILE B N 1
ATOM 1742 C CA . ILE B 1 48 ? 18.041 83.521 2.068 1.00 44.88 48 ILE B CA 1
ATOM 1743 C C . ILE B 1 48 ? 19.191 82.839 2.809 1.00 45.29 48 ILE B C 1
ATOM 1744 O O . ILE B 1 48 ? 19.887 81.998 2.250 1.00 46.89 48 ILE B O 1
ATOM 1749 N N . ALA B 1 49 ? 19.369 83.201 4.076 1.00 43.35 49 ALA B N 1
ATOM 1750 C CA . ALA B 1 49 ? 20.273 82.489 4.982 1.00 42.04 49 ALA B CA 1
ATOM 1751 C C . ALA B 1 49 ? 21.720 82.412 4.491 1.00 40.57 49 ALA B C 1
ATOM 1752 O O . ALA B 1 49 ? 22.341 81.350 4.544 1.00 37.53 49 ALA B O 1
ATOM 1754 N N . LEU B 1 50 ? 22.254 83.535 4.019 1.00 39.47 50 LEU B N 1
ATOM 1755 C CA . LEU B 1 50 ? 23.663 83.607 3.646 1.00 39.14 50 LEU B CA 1
ATOM 1756 C C . LEU B 1 50 ? 24.526 83.428 4.892 1.00 37.90 50 LEU B C 1
ATOM 1757 O O . LEU B 1 50 ? 24.326 84.124 5.887 1.00 38.55 50 LEU B O 1
ATOM 1762 N N . PRO B 1 51 ? 25.482 82.502 4.848 1.00 38.46 51 PRO B N 1
ATOM 1763 C CA . PRO B 1 51 ? 26.304 82.198 6.025 1.00 40.02 51 PRO B CA 1
ATOM 1764 C C . PRO B 1 51 ? 27.227 83.341 6.431 1.00 38.10 51 PRO B C 1
ATOM 1765 O O . PRO B 1 51 ? 27.697 84.096 5.579 1.00 33.75 51 PRO B O 1
ATOM 1769 N N . LEU B 1 52 ? 27.477 83.457 7.731 1.00 39.82 52 LEU B N 1
ATOM 1770 C CA . LEU B 1 52 ? 28.379 84.472 8.262 1.00 40.33 52 LEU B CA 1
ATOM 1771 C C . LEU B 1 52 ? 29.827 84.018 8.115 1.00 41.94 52 LEU B C 1
ATOM 1772 O O . LEU B 1 52 ? 30.703 84.806 7.757 1.00 44.97 52 LEU B O 1
ATOM 1777 N N . TYR B 1 53 ? 30.065 82.738 8.385 1.00 43.70 53 TYR B N 1
ATOM 1778 C CA . TYR B 1 53 ? 31.418 82.201 8.490 1.00 46.18 53 TYR B CA 1
ATOM 1779 C C . TYR B 1 53 ? 31.839 81.334 7.302 1.00 52.21 53 TYR B C 1
ATOM 1780 O O . TYR B 1 53 ? 33.027 81.236 6.996 1.00 55.06 53 TYR B O 1
ATOM 1789 N N . GLU B 1 54 ? 30.870 80.712 6.637 1.00 57.65 54 GLU B N 1
ATOM 1790 C CA . GLU B 1 54 ? 31.164 79.726 5.599 1.00 64.28 54 GLU B CA 1
ATOM 1791 C C . GLU B 1 54 ? 31.401 80.360 4.232 1.00 67.59 54 GLU B C 1
ATOM 1792 O O . GLU B 1 54 ? 30.460 80.535 3.459 1.00 68.67 54 GLU B O 1
ATOM 1798 N N . ASP B 1 55 ? 32.653 80.690 3.929 1.00 69.65 55 ASP B N 1
ATOM 1799 C CA . ASP B 1 55 ? 32.994 81.215 2.609 1.00 71.82 55 ASP B CA 1
ATOM 1800 C C . ASP B 1 55 ? 33.924 80.284 1.835 1.00 73.81 55 ASP B C 1
ATOM 1801 O O . ASP B 1 55 ? 35.068 80.054 2.231 1.00 74.79 55 ASP B O 1
ATOM 1806 N N . ASP B 1 56 ? 33.410 79.742 0.735 1.00 74.85 56 ASP B N 1
ATOM 1807 C CA . ASP B 1 56 ? 34.239 79.072 -0.257 1.00 75.44 56 ASP B CA 1
ATOM 1808 C C . ASP B 1 56 ? 35.156 80.118 -0.876 1.00 75.88 56 ASP B C 1
ATOM 1809 O O . ASP B 1 56 ? 36.366 79.920 -0.996 1.00 76.87 56 ASP B O 1
ATOM 1814 N N . ASP B 1 57 ? 34.547 81.235 -1.261 1.00 75.68 57 ASP B N 1
ATOM 1815 C CA . ASP B 1 57 ? 35.237 82.340 -1.919 1.00 74.82 57 ASP B CA 1
ATOM 1816 C C . ASP B 1 57 ? 36.383 82.927 -1.103 1.00 73.74 57 ASP B C 1
ATOM 1817 O O . ASP B 1 57 ? 36.183 83.407 0.014 1.00 75.15 57 ASP B O 1
ATOM 1822 N N . GLU B 1 58 ? 37.583 82.887 -1.674 1.00 73.62 58 GLU B N 1
ATOM 1823 C CA . GLU B 1 58 ? 38.702 83.671 -1.169 1.00 73.61 58 GLU B CA 1
ATOM 1824 C C . GLU B 1 58 ? 38.739 85.018 -1.891 1.00 71.03 58 GLU B C 1
ATOM 1825 O O . GLU B 1 58 ? 39.402 85.953 -1.443 1.00 71.42 58 GLU B O 1
ATOM 1831 N N . LEU B 1 59 ? 38.020 85.109 -3.010 1.00 65.71 59 LEU B N 1
ATOM 1832 C CA . LEU B 1 59 ? 38.000 86.328 -3.814 1.00 63.23 59 LEU B CA 1
ATOM 1833 C C . LEU B 1 59 ? 37.109 87.404 -3.204 1.00 56.91 59 LEU B C 1
ATOM 1834 O O . LEU B 1 59 ? 35.945 87.162 -2.882 1.00 55.39 59 LEU B O 1
ATOM 1839 N N . ILE B 1 60 ? 37.682 88.591 -3.048 1.00 51.68 60 ILE B N 1
ATOM 1840 C CA . ILE B 1 60 ? 36.941 89.780 -2.656 1.00 50.98 60 ILE B CA 1
ATOM 1841 C C . ILE B 1 60 ? 35.915 90.090 -3.752 1.00 48.62 60 ILE B C 1
ATOM 1842 O O . ILE B 1 60 ? 36.267 90.110 -4.929 1.00 48.84 60 ILE B O 1
ATOM 1847 N N . PRO B 1 61 ? 34.651 90.302 -3.382 1.00 45.39 61 PRO B N 1
ATOM 1848 C CA . PRO B 1 61 ? 33.584 90.530 -4.370 1.00 45.46 61 PRO B CA 1
ATOM 1849 C C . PRO B 1 61 ? 33.813 91.687 -5.349 1.00 46.62 61 PRO B C 1
ATOM 1850 O O . PRO B 1 61 ? 33.200 91.690 -6.416 1.00 46.08 61 PRO B O 1
ATOM 1854 N N . ALA B 1 62 ? 34.657 92.652 -4.994 1.00 47.58 62 ALA B N 1
ATOM 1855 C CA . ALA B 1 62 ? 34.991 93.746 -5.905 1.00 48.37 62 ALA B CA 1
ATOM 1856 C C . ALA B 1 62 ? 35.835 93.251 -7.081 1.00 50.82 62 ALA B C 1
ATOM 1857 O O . ALA B 1 62 ? 35.787 93.821 -8.171 1.00 49.91 62 ALA B O 1
ATOM 1859 N N . GLN B 1 63 ? 36.605 92.192 -6.849 1.00 52.96 63 GLN B N 1
ATOM 1860 C CA . GLN B 1 63 ? 37.406 91.564 -7.898 1.00 56.01 63 GLN B CA 1
ATOM 1861 C C . GLN B 1 63 ? 36.549 90.748 -8.861 1.00 57.35 63 GLN B C 1
ATOM 1862 O O . GLN B 1 63 ? 36.997 90.396 -9.954 1.00 58.94 63 GLN B O 1
ATOM 1868 N N . ILE B 1 64 ? 35.323 90.439 -8.450 1.00 57.69 64 ILE B N 1
ATOM 1869 C CA . ILE B 1 64 ? 34.449 89.572 -9.229 1.00 56.71 64 ILE B CA 1
ATOM 1870 C C . ILE B 1 64 ? 33.697 90.368 -10.290 1.00 59.80 64 ILE B C 1
ATOM 1871 O O . ILE B 1 64 ? 32.996 91.333 -9.982 1.00 62.18 64 ILE B O 1
ATOM 1876 N N . LYS B 1 65 ? 33.853 89.949 -11.541 1.00 63.13 65 LYS B N 1
ATOM 1877 C CA . LYS B 1 65 ? 33.296 90.671 -12.678 1.00 65.89 65 LYS B CA 1
ATOM 1878 C C . LYS B 1 65 ? 31.920 90.132 -13.069 1.00 65.74 65 LYS B C 1
ATOM 1879 O O . LYS B 1 65 ? 31.098 90.864 -13.620 1.00 66.24 65 LYS B O 1
ATOM 1885 N N . SER B 1 66 ? 31.673 88.855 -12.785 1.00 65.20 66 SER B N 1
ATOM 1886 C CA . SER B 1 66 ? 30.383 88.241 -13.094 1.00 65.26 66 SER B CA 1
ATOM 1887 C C . SER B 1 66 ? 30.003 87.159 -12.080 1.00 64.37 66 SER B C 1
ATOM 1888 O O . SER B 1 66 ? 30.866 86.559 -11.440 1.00 61.49 66 SER B O 1
ATOM 1891 N N . VAL B 1 67 ? 28.699 86.921 -11.951 1.00 64.87 67 VAL B N 1
ATOM 1892 C CA . VAL B 1 67 ? 28.155 85.962 -10.985 1.00 66.23 67 VAL B CA 1
ATOM 1893 C C . VAL B 1 67 ? 28.860 84.604 -11.012 1.00 67.78 67 VAL B C 1
ATOM 1894 O O . VAL B 1 67 ? 28.967 83.935 -9.985 1.00 68.65 67 VAL B O 1
ATOM 1898 N N . ASP B 1 68 ? 29.328 84.196 -12.187 1.00 69.63 68 ASP B N 1
ATOM 1899 C CA . ASP B 1 68 ? 29.929 82.876 -12.357 1.00 71.05 68 ASP B CA 1
ATOM 1900 C C . ASP B 1 68 ? 31.188 82.690 -11.509 1.00 70.57 68 ASP B C 1
ATOM 1901 O O . ASP B 1 68 ? 31.409 81.617 -10.945 1.00 70.55 68 ASP B O 1
ATOM 1906 N N . GLU B 1 69 ? 32.005 83.735 -11.423 1.00 69.04 69 GLU B N 1
ATOM 1907 C CA . GLU B 1 69 ? 33.255 83.686 -10.666 1.00 67.86 69 GLU B CA 1
ATOM 1908 C C . GLU B 1 69 ? 33.068 83.360 -9.179 1.00 66.21 69 GLU B C 1
ATOM 1909 O O . GLU B 1 69 ? 33.987 82.841 -8.544 1.00 65.44 69 GLU B O 1
ATOM 1915 N N . TYR B 1 70 ? 31.898 83.669 -8.622 1.00 63.98 70 TYR B N 1
ATOM 1916 C CA . TYR B 1 70 ? 31.603 83.308 -7.236 1.00 61.22 70 TYR B CA 1
ATOM 1917 C C . TYR B 1 70 ? 31.709 81.793 -7.068 1.00 62.99 70 TYR B C 1
ATOM 1918 O O . TYR B 1 70 ? 30.996 81.042 -7.732 1.00 63.11 70 TYR B O 1
ATOM 1927 N N . ALA B 1 71 ? 32.597 81.347 -6.184 1.00 64.11 71 ALA B N 1
ATOM 1928 C CA . ALA B 1 71 ? 32.702 79.930 -5.847 1.00 63.17 71 ALA B CA 1
ATOM 1929 C C . ALA B 1 71 ? 31.550 79.454 -4.961 1.00 62.38 71 ALA B C 1
ATOM 1930 O O . ALA B 1 71 ? 31.443 78.262 -4.679 1.00 64.17 71 ALA B O 1
ATOM 1932 N N . ASP B 1 72 ? 30.697 80.374 -4.519 1.00 59.30 72 ASP B N 1
ATOM 1933 C CA . ASP B 1 72 ? 29.637 80.033 -3.575 1.00 56.13 72 ASP B CA 1
ATOM 1934 C C . ASP B 1 72 ? 28.264 79.993 -4.243 1.00 54.87 72 ASP B C 1
ATOM 1935 O O . ASP B 1 72 ? 27.841 80.958 -4.878 1.00 52.56 72 ASP B O 1
ATOM 1940 N N . SER B 1 73 ? 27.576 78.865 -4.084 1.00 55.09 73 SER B N 1
ATOM 1941 C CA . SER B 1 73 ? 26.269 78.643 -4.700 1.00 54.08 73 SER B CA 1
ATOM 1942 C C . SER B 1 73 ? 25.215 79.594 -4.147 1.00 51.72 73 SER B C 1
ATOM 1943 O O . SER B 1 73 ? 24.442 80.184 -4.901 1.00 50.00 73 SER B O 1
ATOM 1946 N N . LYS B 1 74 ? 25.186 79.725 -2.825 1.00 52.54 74 LYS B N 1
ATOM 1947 C CA . LYS B 1 74 ? 24.229 80.598 -2.155 1.00 51.56 74 LYS B CA 1
ATOM 1948 C C . LYS B 1 74 ? 24.446 82.064 -2.525 1.00 47.49 74 LYS B C 1
ATOM 1949 O O . LYS B 1 74 ? 23.506 82.858 -2.516 1.00 46.84 74 LYS B O 1
ATOM 1955 N N . THR B 1 75 ? 25.689 82.414 -2.843 1.00 44.80 75 THR B N 1
ATOM 1956 C CA . THR B 1 75 ? 26.029 83.767 -3.270 1.00 46.90 75 THR B CA 1
ATOM 1957 C C . THR B 1 75 ? 25.540 84.042 -4.688 1.00 43.74 75 THR B C 1
ATOM 1958 O O . THR B 1 75 ? 25.046 85.128 -4.976 1.00 40.11 75 THR B O 1
ATOM 1962 N N . ARG B 1 76 ? 25.692 83.059 -5.572 1.00 43.79 76 ARG B N 1
ATOM 1963 C CA . ARG B 1 76 ? 25.281 83.206 -6.965 1.00 43.20 76 ARG B CA 1
ATOM 1964 C C . ARG B 1 76 ? 23.786 83.470 -7.065 1.00 43.68 76 ARG B C 1
ATOM 1965 O O . ARG B 1 76 ? 23.349 84.321 -7.836 1.00 43.21 76 ARG B O 1
ATOM 1973 N N . SER B 1 77 ? 23.006 82.724 -6.290 1.00 45.82 77 SER B N 1
ATOM 1974 C CA . SER B 1 77 ? 21.561 82.907 -6.248 1.00 47.66 77 SER B CA 1
ATOM 1975 C C . SER B 1 77 ? 21.215 84.264 -5.654 1.00 47.12 77 SER B C 1
ATOM 1976 O O . SER B 1 77 ? 20.299 84.937 -6.118 1.00 48.71 77 SER B O 1
ATOM 1979 N N . TRP B 1 78 ? 21.955 84.657 -4.622 1.00 46.93 78 TRP B N 1
ATOM 1980 C CA . TRP B 1 78 ? 21.754 85.947 -3.973 1.00 42.84 78 TRP B CA 1
ATOM 1981 C C . TRP B 1 78 ? 22.064 87.077 -4.948 1.00 42.18 78 TRP B C 1
ATOM 1982 O O . TRP B 1 78 ? 21.363 88.086 -4.979 1.00 37.61 78 TRP B O 1
ATOM 1993 N N . SER B 1 79 ? 23.114 86.897 -5.744 1.00 43.57 79 SER B N 1
ATOM 1994 C CA . SER B 1 79 ? 23.442 87.833 -6.811 1.00 47.33 79 SER B CA 1
ATOM 1995 C C . SER B 1 79 ? 22.297 87.896 -7.816 1.00 51.62 79 SER B C 1
ATOM 1996 O O . SER B 1 79 ? 21.833 88.977 -8.165 1.00 50.66 79 SER B O 1
ATOM 1999 N N . ARG B 1 80 ? 21.848 86.732 -8.276 1.00 56.06 80 ARG B N 1
ATOM 2000 C CA . ARG B 1 80 ? 20.712 86.642 -9.189 1.00 59.45 80 ARG B CA 1
ATOM 2001 C C . ARG B 1 80 ? 19.559 87.525 -8.717 1.00 60.09 80 ARG B C 1
ATOM 2002 O O . ARG B 1 80 ? 19.103 88.405 -9.446 1.00 63.20 80 ARG B O 1
ATOM 2010 N N . ILE B 1 81 ? 19.096 87.284 -7.493 1.00 58.84 81 ILE B N 1
ATOM 2011 C CA . ILE B 1 81 ? 17.978 88.031 -6.922 1.00 58.52 81 ILE B CA 1
ATOM 2012 C C . ILE B 1 81 ? 18.243 89.535 -6.931 1.00 57.75 81 ILE B C 1
ATOM 2013 O O . ILE B 1 81 ? 17.403 90.316 -7.377 1.00 59.39 81 ILE B O 1
ATOM 2018 N N . VAL B 1 82 ? 19.414 89.930 -6.440 1.00 56.89 82 VAL B N 1
ATOM 2019 C CA . VAL B 1 82 ? 19.748 91.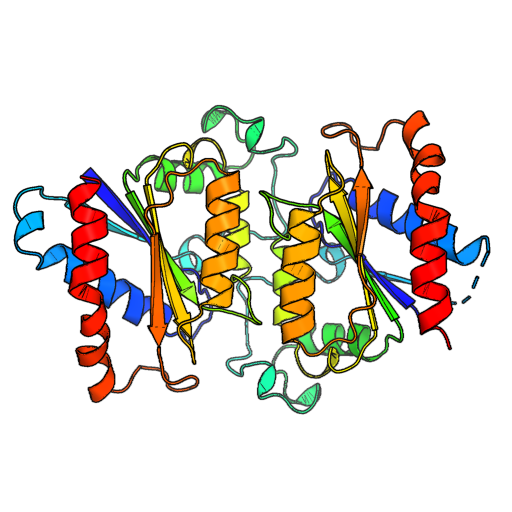343 -6.270 1.00 54.73 82 VAL B CA 1
ATOM 2020 C C . VAL B 1 82 ? 19.978 92.051 -7.603 1.00 55.44 82 VAL B C 1
ATOM 2021 O O . VAL B 1 82 ? 19.471 93.151 -7.823 1.00 53.72 82 VAL B O 1
ATOM 2025 N N . ASN B 1 83 ? 20.748 91.422 -8.486 1.00 57.90 83 ASN B N 1
ATOM 2026 C CA . ASN B 1 83 ? 21.083 92.014 -9.779 1.00 60.71 83 ASN B CA 1
ATOM 2027 C C . ASN B 1 83 ? 19.848 92.244 -10.650 1.00 61.93 83 ASN B C 1
ATOM 2028 O O . ASN B 1 83 ? 19.826 93.152 -11.481 1.00 63.83 83 ASN B O 1
ATOM 2033 N N . ALA B 1 84 ? 18.825 91.417 -10.452 1.00 62.51 84 ALA B N 1
ATOM 2034 C CA . ALA B 1 84 ? 17.573 91.529 -11.197 1.00 63.90 84 ALA B CA 1
ATOM 2035 C C . ALA B 1 84 ? 16.818 92.823 -10.891 1.00 64.24 84 ALA B C 1
ATOM 2036 O O . ALA B 1 84 ? 16.220 93.425 -11.782 1.00 65.52 84 ALA B O 1
ATOM 2038 N N . LEU B 1 85 ? 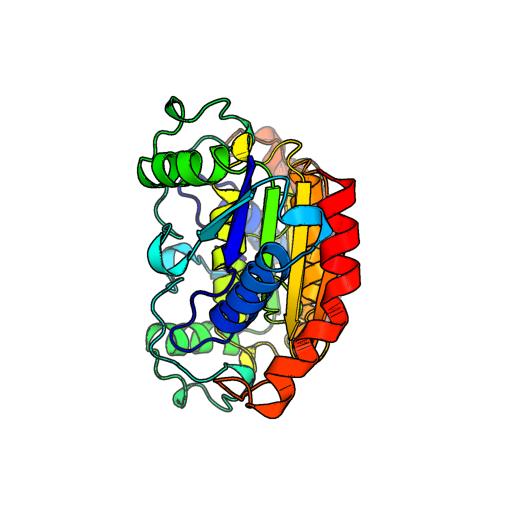16.855 93.244 -9.629 1.00 63.42 85 LEU B N 1
ATOM 2039 C CA . LEU B 1 85 ? 16.015 94.340 -9.143 1.00 61.65 85 LEU B CA 1
ATOM 2040 C C . LEU B 1 85 ? 16.232 95.665 -9.875 1.00 61.70 85 LEU B C 1
ATOM 2041 O O . LEU B 1 85 ? 17.276 95.892 -10.486 1.00 62.53 85 LEU B O 1
ATOM 2046 N N . ASP B 1 86 ? 15.226 96.534 -9.797 1.00 60.47 86 ASP B N 1
ATOM 2047 C CA . ASP B 1 86 ? 15.285 97.868 -10.390 1.00 60.44 86 ASP B CA 1
ATOM 2048 C C . ASP B 1 86 ? 15.480 98.919 -9.301 1.00 59.13 86 ASP B C 1
ATOM 2049 O O . ASP B 1 86 ? 16.377 99.755 -9.391 1.00 60.49 86 ASP B O 1
ATOM 2054 N N . ILE B 1 87 ? 14.626 98.875 -8.282 1.00 57.75 87 ILE B N 1
ATOM 2055 C CA . ILE B 1 87 ? 14.749 99.750 -7.120 1.00 55.14 87 ILE B CA 1
ATOM 2056 C C . ILE B 1 87 ? 14.800 98.898 -5.856 1.00 53.20 87 ILE B C 1
ATOM 2057 O O . ILE B 1 87 ? 14.116 97.883 -5.757 1.00 52.30 87 ILE B O 1
ATOM 2062 N N . ILE B 1 88 ? 15.613 99.319 -4.893 1.00 50.24 88 ILE B N 1
ATOM 2063 C CA . ILE B 1 88 ? 15.760 98.593 -3.638 1.00 47.15 88 ILE B CA 1
ATOM 2064 C C . ILE B 1 88 ? 15.360 99.481 -2.464 1.00 43.06 88 ILE B C 1
ATOM 2065 O O . ILE B 1 88 ? 15.799 100.623 -2.367 1.00 43.95 88 ILE B O 1
ATOM 2070 N N . VAL B 1 89 ? 14.518 98.951 -1.582 1.00 39.91 89 VAL B N 1
ATOM 2071 C CA . VAL B 1 89 ? 14.151 99.643 -0.353 1.00 37.89 89 VAL B CA 1
ATOM 2072 C C . VAL B 1 89 ? 14.593 98.819 0.851 1.00 38.62 89 VAL B C 1
ATOM 2073 O O . VAL B 1 89 ? 13.984 97.802 1.176 1.00 37.67 89 VAL B O 1
ATOM 2077 N N . PHE B 1 90 ? 15.659 99.266 1.507 1.00 34.38 90 PHE B N 1
ATOM 2078 C CA . PHE B 1 90 ? 16.161 98.599 2.699 1.00 33.37 90 PHE B CA 1
ATOM 2079 C C . PHE B 1 90 ? 15.295 98.936 3.906 1.00 31.05 90 PHE B C 1
ATOM 2080 O O . PHE B 1 90 ? 15.316 100.063 4.396 1.00 36.51 90 PHE B O 1
ATOM 2088 N N . VAL B 1 91 ? 14.531 97.956 4.378 1.00 29.94 91 VAL B N 1
ATOM 2089 C CA . VAL B 1 91 ? 13.748 98.115 5.596 1.00 34.17 91 VAL B CA 1
ATOM 2090 C C . VAL B 1 91 ? 14.536 97.491 6.737 1.00 33.65 91 VAL B C 1
ATOM 2091 O O . VAL B 1 91 ? 14.649 96.270 6.826 1.00 34.01 91 VAL B O 1
ATOM 2095 N N . THR B 1 92 ? 15.078 98.335 7.608 1.00 33.38 92 THR B N 1
ATOM 2096 C CA . THR B 1 92 ? 16.054 97.888 8.593 1.00 29.27 92 THR B CA 1
ATOM 2097 C C . THR B 1 92 ? 15.831 98.518 9.963 1.00 27.65 92 THR B C 1
ATOM 2098 O O . THR B 1 92 ? 15.465 99.687 10.065 1.00 25.50 92 THR B O 1
ATOM 2102 N N . PRO B 1 93 ? 16.048 97.738 11.017 1.00 27.21 93 PRO B N 1
ATOM 2103 C CA . PRO B 1 93 ? 16.050 98.269 12.380 1.00 28.35 93 PRO B CA 1
ATOM 2104 C C . PRO B 1 93 ? 17.392 98.914 12.694 1.00 27.02 93 PRO B C 1
ATOM 2105 O O . PRO B 1 93 ? 18.335 98.758 11.919 1.00 29.27 93 PRO B O 1
ATOM 2109 N N . GLN B 1 94 ? 17.474 99.627 13.810 1.00 29.27 94 GLN B N 1
ATOM 2110 C CA . GLN B 1 94 ? 18.742 100.164 14.280 1.00 26.79 94 GLN B CA 1
ATOM 2111 C C . GLN B 1 94 ? 19.196 99.390 15.511 1.00 26.33 94 GLN B C 1
ATOM 2112 O O . GLN B 1 94 ? 18.504 99.375 16.528 1.00 28.26 94 GLN B O 1
ATOM 2118 N N . TYR B 1 95 ? 20.349 98.735 15.409 1.00 25.36 95 TYR B N 1
ATOM 2119 C CA . TYR B 1 95 ? 20.950 98.042 16.543 1.00 28.90 95 TYR B CA 1
ATOM 2120 C C . TYR B 1 95 ? 22.165 98.819 17.048 1.00 27.85 95 TYR B C 1
ATOM 2121 O O . TYR B 1 95 ? 23.183 98.903 16.362 1.00 23.12 95 TYR B O 1
ATOM 2130 N N . ASN B 1 96 ? 22.053 99.371 18.252 1.00 27.25 96 ASN B N 1
ATOM 2131 C CA . ASN B 1 96 ? 23.131 100.137 18.873 1.00 26.64 96 ASN B CA 1
ATOM 2132 C C . ASN B 1 96 ? 23.729 101.187 17.936 1.00 22.13 96 ASN B C 1
ATOM 2133 O O . ASN B 1 96 ? 24.932 101.187 17.671 1.00 26.29 96 ASN B O 1
ATOM 2138 N N . TRP B 1 97 ? 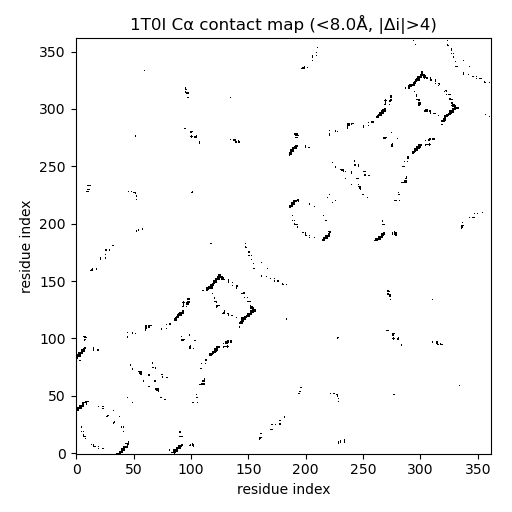22.868 102.070 17.434 1.00 22.79 97 TRP B N 1
ATOM 2139 C CA . TRP B 1 97 ? 23.272 103.190 16.582 1.00 27.24 97 TRP B CA 1
ATOM 2140 C C . TRP B 1 97 ? 23.921 102.732 15.276 1.00 25.62 97 TRP B C 1
ATOM 2141 O O . TRP B 1 97 ? 24.675 103.483 14.655 1.00 23.63 97 TRP B O 1
ATOM 2152 N N . GLY B 1 98 ? 23.623 101.506 14.861 1.00 25.25 98 GLY B N 1
ATOM 2153 C CA . GLY B 1 98 ? 24.205 100.946 13.655 1.00 23.04 98 GLY B CA 1
ATOM 2154 C C . GLY B 1 98 ? 23.256 100.007 12.939 1.00 18.98 98 GLY B C 1
ATOM 2155 O O . GLY B 1 98 ? 22.109 99.840 13.348 1.00 23.94 98 GLY B O 1
ATOM 2156 N N . TYR B 1 99 ? 23.738 99.390 11.866 1.00 23.92 99 TYR B N 1
ATOM 2157 C CA . TYR B 1 99 ? 22.918 98.480 11.073 1.00 19.71 99 TYR B CA 1
ATOM 2158 C C . TYR B 1 99 ? 23.113 97.035 11.526 1.00 23.59 99 TYR B C 1
ATOM 2159 O O . TYR B 1 99 ? 24.168 96.680 12.052 1.00 25.28 99 TYR B O 1
ATOM 2168 N N . PRO B 1 100 ? 22.091 96.207 11.325 1.00 24.11 100 PRO B N 1
ATOM 2169 C CA . PRO B 1 100 ? 22.150 94.793 11.720 1.00 23.96 100 PRO B CA 1
ATOM 2170 C C . PRO B 1 100 ? 23.185 93.996 10.929 1.00 23.41 100 PRO B C 1
ATOM 2171 O O . PRO B 1 100 ? 23.429 94.282 9.758 1.00 21.50 100 PRO B O 1
ATOM 2175 N N . ALA B 1 101 ? 23.778 93.002 11.584 1.00 20.76 101 ALA B N 1
ATOM 2176 C CA . ALA B 1 101 ? 24.834 92.185 10.996 1.00 22.15 101 ALA B CA 1
ATOM 2177 C C . ALA B 1 101 ? 24.348 91.379 9.797 1.00 24.79 101 ALA B C 1
ATOM 2178 O O . ALA B 1 101 ? 25.086 91.185 8.835 1.00 22.58 101 ALA B O 1
ATOM 2180 N N . ALA B 1 102 ? 23.109 90.903 9.866 1.00 27.55 102 ALA B N 1
ATOM 2181 C CA . ALA B 1 102 ? 22.542 90.077 8.806 1.00 27.76 102 ALA B CA 1
ATOM 2182 C C . ALA B 1 102 ? 22.464 90.845 7.492 1.00 25.86 102 ALA B C 1
ATOM 2183 O O . ALA B 1 102 ? 22.682 90.280 6.421 1.00 24.42 102 ALA B O 1
ATOM 2185 N N . LEU B 1 103 ? 22.152 92.133 7.584 1.00 24.41 103 LEU B N 1
ATOM 2186 C CA . LEU B 1 103 ? 22.036 92.983 6.405 1.00 21.60 103 LEU B CA 1
ATOM 2187 C C . LEU B 1 103 ? 23.410 93.358 5.853 1.00 27.31 103 LEU B C 1
ATOM 2188 O O . LEU B 1 103 ? 23.602 93.393 4.640 1.00 28.28 103 LEU B O 1
ATOM 2193 N N . LYS B 1 104 ? 24.360 93.640 6.741 1.00 26.96 104 LYS B N 1
ATOM 2194 C CA . LYS B 1 104 ? 25.720 93.976 6.326 1.00 25.68 104 LYS B CA 1
ATOM 2195 C C . LYS B 1 104 ? 26.417 92.770 5.704 1.00 24.70 104 LYS B C 1
ATOM 2196 O O . LYS B 1 104 ? 27.200 92.916 4.768 1.00 26.58 104 LYS B O 1
ATOM 2202 N N . ASN B 1 105 ? 26.134 91.585 6.234 1.00 24.66 105 ASN B N 1
ATOM 2203 C CA . ASN B 1 105 ? 26.703 90.349 5.712 1.00 26.64 105 ASN B CA 1
ATOM 2204 C C . ASN B 1 105 ? 26.230 90.089 4.288 1.00 27.84 105 ASN B C 1
ATOM 2205 O O . ASN B 1 105 ? 27.018 89.709 3.424 1.00 30.90 105 ASN B O 1
ATOM 2210 N N . ALA B 1 106 ? 24.940 90.304 4.052 1.00 29.59 106 ALA B N 1
ATOM 2211 C CA . ALA B 1 106 ? 24.350 90.101 2.735 1.00 31.00 106 ALA B CA 1
ATOM 2212 C C . ALA B 1 106 ? 24.891 91.119 1.735 1.00 31.16 106 ALA B C 1
ATOM 2213 O O . ALA B 1 106 ? 25.189 90.779 0.592 1.00 33.01 106 ALA B O 1
ATOM 2215 N N . ILE B 1 107 ? 25.023 92.365 2.176 1.00 27.79 107 ILE B N 1
ATOM 2216 C CA . ILE B 1 107 ? 25.513 93.437 1.318 1.00 30.06 107 ILE B CA 1
ATOM 2217 C C . ILE B 1 107 ? 26.963 93.198 0.915 1.00 28.58 107 ILE B C 1
ATOM 2218 O O . ILE B 1 107 ? 27.347 93.421 -0.232 1.00 31.55 107 ILE B O 1
ATOM 2223 N N . ASP B 1 108 ? 27.761 92.737 1.872 1.00 25.32 108 ASP B N 1
ATOM 2224 C CA . ASP B 1 108 ? 29.202 92.611 1.685 1.00 27.32 108 ASP B CA 1
ATOM 2225 C C . ASP B 1 108 ? 29.576 91.417 0.811 1.00 29.09 108 ASP B C 1
ATOM 2226 O O . ASP B 1 108 ? 30.690 91.351 0.292 1.00 29.08 108 ASP B O 1
ATOM 2231 N N . ARG B 1 109 ? 28.649 90.478 0.652 1.00 33.07 109 ARG B N 1
ATOM 2232 C CA . ARG B 1 109 ? 28.888 89.297 -0.172 1.00 35.76 109 ARG B CA 1
ATOM 2233 C C . ARG B 1 109 ? 28.885 89.630 -1.663 1.00 35.33 109 ARG B C 1
ATOM 2234 O O . ARG B 1 109 ? 29.454 88.894 -2.469 1.00 39.84 109 ARG B O 1
ATOM 2242 N N . LEU B 1 110 ? 28.240 90.736 -2.024 1.00 34.79 110 LEU B N 1
ATOM 2243 C CA . LEU B 1 110 ? 28.188 91.182 -3.413 1.00 34.69 110 LEU B CA 1
ATOM 2244 C C . LEU B 1 110 ? 28.872 92.537 -3.575 1.00 36.76 110 LEU B C 1
ATOM 2245 O O . LEU B 1 110 ? 29.148 93.222 -2.590 1.00 34.60 110 LEU B O 1
ATOM 2250 N N . TYR B 1 111 ? 29.148 92.916 -4.821 1.00 36.23 111 TYR B N 1
ATOM 2251 C CA . TYR B 1 111 ? 29.716 94.231 -5.108 1.00 38.61 111 TYR B CA 1
ATOM 2252 C C . TYR B 1 111 ? 29.181 94.853 -6.398 1.00 41.02 111 TYR B C 1
ATOM 2253 O O . TYR B 1 111 ? 28.523 95.892 -6.360 1.00 39.41 111 TYR B O 1
ATOM 2262 N N . HIS B 1 112 ? 29.470 94.224 -7.535 1.00 45.26 112 HIS B N 1
ATOM 2263 C CA . HIS B 1 112 ? 29.148 94.814 -8.837 1.00 47.47 112 HIS B CA 1
ATOM 2264 C C . HIS B 1 112 ? 27.642 94.929 -9.085 1.00 46.39 112 HIS B C 1
ATOM 2265 O O . HIS B 1 112 ? 27.198 95.746 -9.893 1.00 46.64 112 HIS B O 1
ATOM 2272 N N . GLU B 1 113 ? 26.866 94.117 -8.374 1.00 46.02 113 GLU B N 1
ATOM 2273 C CA . GLU B 1 113 ? 25.412 94.108 -8.505 1.00 42.88 113 GLU B CA 1
ATOM 2274 C C . GLU B 1 113 ? 24.760 95.369 -7.928 1.00 43.63 113 GLU B C 1
ATOM 2275 O O . GLU B 1 113 ? 23.660 95.742 -8.337 1.00 44.48 113 GLU B O 1
ATOM 2281 N N . TRP B 1 114 ? 25.433 96.018 -6.981 1.00 39.32 114 TRP B N 1
ATOM 2282 C CA . TRP B 1 114 ? 24.903 97.229 -6.354 1.00 38.17 114 TRP B CA 1
ATOM 2283 C C . TRP B 1 114 ? 25.149 98.485 -7.193 1.00 40.81 114 TRP B C 1
ATOM 2284 O O . TRP B 1 114 ? 24.448 99.483 -7.034 1.00 37.70 114 TRP B O 1
ATOM 2295 N N . HIS B 1 115 ? 26.146 98.438 -8.074 1.00 45.69 115 HIS B N 1
ATOM 2296 C CA . HIS B 1 115 ? 26.567 99.619 -8.830 1.00 49.79 115 HIS B CA 1
ATOM 2297 C C . HIS B 1 115 ? 25.416 100.317 -9.556 1.00 50.70 115 HIS B C 1
ATOM 2298 O O . HIS B 1 115 ? 24.789 99.743 -10.446 1.00 53.30 115 HIS B O 1
ATOM 2305 N N . GLY B 1 116 ? 25.144 101.557 -9.158 1.00 51.07 116 GLY B N 1
ATOM 2306 C CA . GLY B 1 116 ? 24.217 102.419 -9.872 1.00 53.19 116 GLY B CA 1
ATOM 2307 C C . GLY B 1 116 ? 22.751 102.204 -9.540 1.00 52.84 116 GLY B C 1
ATOM 2308 O O . GLY B 1 116 ? 21.904 103.015 -9.917 1.00 54.97 116 GLY B O 1
ATOM 2309 N N . LYS B 1 117 ? 22.447 101.116 -8.841 1.00 51.45 117 LYS B N 1
ATOM 2310 C CA . LYS B 1 117 ? 21.075 100.810 -8.455 1.00 49.32 117 LYS B CA 1
ATOM 2311 C C . LYS B 1 117 ? 20.548 101.851 -7.476 1.00 48.63 117 LYS B C 1
ATOM 2312 O O . LYS B 1 117 ? 21.227 102.190 -6.508 1.00 47.47 117 LYS B O 1
ATOM 2318 N N . PRO B 1 118 ? 19.341 102.357 -7.718 1.00 49.57 118 PRO B N 1
ATOM 2319 C CA . PRO B 1 118 ? 18.698 103.259 -6.762 1.00 49.02 118 PRO B CA 1
ATOM 2320 C C . PRO B 1 118 ? 18.366 102.526 -5.472 1.00 47.52 118 PRO B C 1
ATOM 2321 O O . PRO B 1 118 ? 17.946 101.370 -5.518 1.00 46.34 118 PRO B O 1
ATOM 2325 N N . ALA B 1 119 ? 18.562 103.189 -4.339 1.00 44.00 119 ALA B N 1
ATOM 2326 C CA . ALA B 1 119 ? 18.333 102.569 -3.044 1.00 43.55 119 ALA B CA 1
ATOM 2327 C C . ALA B 1 119 ? 17.791 103.582 -2.051 1.00 41.16 119 ALA B C 1
ATOM 2328 O O . ALA B 1 119 ? 18.378 104.642 -1.840 1.00 40.12 119 ALA B O 1
ATOM 2330 N N . LEU B 1 120 ? 16.660 103.242 -1.448 1.00 39.04 120 LEU B N 1
ATOM 2331 C CA . LEU B 1 120 ? 16.064 104.052 -0.403 1.00 39.70 120 LEU B CA 1
ATOM 2332 C C . LEU B 1 120 ? 16.129 103.253 0.890 1.00 38.62 120 LEU B C 1
ATOM 2333 O O . LEU B 1 120 ? 15.854 102.057 0.897 1.00 38.35 120 LEU B O 1
ATOM 2338 N N . VAL B 1 121 ? 16.500 103.914 1.980 1.00 38.25 121 VAL B N 1
ATOM 2339 C CA . VAL B 1 121 ? 16.618 103.245 3.267 1.00 35.55 121 VAL B CA 1
ATOM 2340 C C . VAL B 1 121 ? 15.489 103.673 4.189 1.00 35.56 121 VAL B C 1
ATOM 2341 O O . VAL B 1 121 ? 15.430 104.825 4.613 1.00 34.02 121 VAL B O 1
ATOM 2345 N N . VAL B 1 122 ? 14.592 102.742 4.491 1.00 32.31 122 VAL B N 1
ATOM 2346 C CA . VAL B 1 122 ? 13.546 102.984 5.472 1.00 34.13 122 VAL B CA 1
ATOM 2347 C C . VAL B 1 122 ? 13.930 102.320 6.786 1.00 32.20 122 VAL B C 1
ATOM 2348 O O . VAL B 1 122 ? 13.731 101.121 6.971 1.00 28.62 122 VAL B O 1
ATOM 2352 N N . SER B 1 123 ? 14.488 103.113 7.693 1.00 30.22 123 SER B N 1
ATOM 2353 C CA . SER B 1 123 ? 14.906 102.617 8.994 1.00 31.25 123 SER B CA 1
ATOM 2354 C C . SER B 1 123 ? 13.773 102.776 9.997 1.00 30.13 123 SER B C 1
ATOM 2355 O O . SER B 1 123 ? 12.807 103.492 9.739 1.00 32.38 123 SER B O 1
ATOM 2358 N N . TYR B 1 124 ? 13.889 102.097 11.133 1.00 29.27 124 TYR B N 1
ATOM 2359 C CA . TYR B 1 124 ? 12.935 102.268 12.223 1.00 27.81 124 TYR B CA 1
ATOM 2360 C C . TYR B 1 124 ? 13.580 102.003 13.578 1.00 27.79 124 TYR B C 1
ATOM 2361 O O . TYR B 1 124 ? 14.621 101.352 13.676 1.00 26.67 124 TYR B O 1
ATOM 2370 N N . GLY B 1 125 ? 12.940 102.518 14.619 1.00 31.87 125 GLY B N 1
ATOM 2371 C CA . GLY B 1 125 ? 13.443 102.408 15.975 1.00 32.14 125 GLY B CA 1
ATOM 2372 C C . GLY B 1 125 ? 12.639 103.310 16.888 1.00 33.49 125 GLY B C 1
ATOM 2373 O O . GLY B 1 125 ? 11.631 103.877 16.473 1.00 30.41 125 GLY B O 1
ATOM 2374 N N . GLY B 1 126 ? 13.079 103.447 18.133 1.00 37.61 126 GLY B N 1
ATOM 2375 C CA . GLY B 1 126 ? 12.415 104.330 19.073 1.00 37.61 126 GLY B CA 1
ATOM 2376 C C . GLY B 1 126 ? 12.312 105.750 18.549 1.00 39.29 126 GLY B C 1
ATOM 2377 O O . GLY B 1 126 ? 11.318 106.425 18.797 1.00 38.09 126 GLY B O 1
ATOM 2378 N N . HIS B 1 127 ? 13.336 106.200 17.827 1.00 36.25 127 HIS B N 1
ATOM 2379 C CA . HIS B 1 127 ? 13.331 107.529 17.218 1.00 39.63 127 HIS B CA 1
ATOM 2380 C C . HIS B 1 127 ? 13.532 107.466 15.702 1.00 38.87 127 HIS B C 1
ATOM 2381 O O . HIS B 1 127 ? 14.060 108.400 15.097 1.00 39.04 127 HIS B O 1
ATOM 2388 N N . GLY B 1 128 ? 13.107 106.361 15.094 1.00 33.56 128 GLY B N 1
ATOM 2389 C CA . GLY B 1 128 ? 13.138 106.216 13.650 1.00 35.19 128 GLY B CA 1
ATOM 2390 C C . GLY B 1 128 ? 14.375 105.521 13.111 1.00 33.23 128 GLY B C 1
ATOM 2391 O O . GLY B 1 128 ? 14.466 105.255 11.912 1.00 33.55 128 GLY B O 1
ATOM 2392 N N . GLY B 1 129 ? 15.324 105.222 13.991 1.00 31.46 129 GLY B N 1
ATOM 2393 C CA . GLY B 1 129 ? 16.562 104.579 13.590 1.00 34.09 129 GLY B CA 1
ATOM 2394 C C . GLY B 1 129 ? 17.346 105.410 12.591 1.00 35.63 129 GLY B C 1
ATOM 2395 O O . GLY B 1 129 ? 17.808 104.894 11.575 1.00 32.57 129 GLY B O 1
ATOM 2396 N N . SER B 1 130 ? 17.499 106.698 12.886 1.00 33.98 130 SER B N 1
ATOM 2397 C CA . SER B 1 130 ? 18.161 107.630 11.974 1.00 33.57 130 SER B CA 1
ATOM 2398 C C . SER B 1 130 ? 19.667 107.398 11.885 1.00 30.47 130 SER B C 1
ATOM 2399 O O . SER B 1 130 ? 20.268 107.611 10.834 1.00 31.95 130 SER B O 1
ATOM 2402 N N . LYS B 1 131 ? 20.272 106.977 12.991 1.00 28.51 131 LYS B N 1
ATOM 2403 C CA . LYS B 1 131 ? 21.712 106.741 13.038 1.00 29.78 131 LYS B CA 1
ATOM 2404 C C . LYS B 1 131 ? 22.098 105.549 12.169 1.00 27.61 131 LYS B C 1
ATOM 2405 O O . LYS B 1 131 ? 23.087 105.598 11.442 1.00 28.82 131 LYS B O 1
ATOM 2411 N N . CYS B 1 132 ? 21.316 104.478 12.262 1.00 26.08 132 CYS B N 1
ATOM 2412 C CA . CYS B 1 132 ? 21.477 103.323 11.387 1.00 26.30 132 CYS B CA 1
ATOM 2413 C C . CYS B 1 132 ? 21.289 103.747 9.939 1.00 26.74 132 CYS B C 1
ATOM 2414 O O . CYS B 1 132 ? 22.027 103.318 9.056 1.00 23.66 132 CYS B O 1
ATOM 2417 N N . ASN B 1 133 ? 20.289 104.592 9.709 1.00 28.81 133 ASN B N 1
ATOM 2418 C CA . ASN B 1 133 ? 19.977 105.081 8.371 1.00 30.63 133 ASN B CA 1
ATOM 2419 C C . ASN B 1 133 ? 21.150 105.839 7.757 1.00 29.96 133 ASN B C 1
ATOM 2420 O O . ASN B 1 133 ? 21.451 105.672 6.578 1.00 27.39 133 ASN B O 1
ATOM 2425 N N . ASP B 1 134 ? 21.809 106.668 8.561 1.00 30.52 134 ASP B N 1
ATOM 2426 C CA . ASP B 1 134 ? 22.961 107.433 8.096 1.00 30.42 134 ASP B CA 1
ATOM 2427 C C . ASP B 1 134 ? 24.134 106.506 7.810 1.00 28.61 134 ASP B C 1
ATOM 2428 O O . ASP B 1 134 ? 24.786 106.617 6.774 1.00 27.67 134 ASP B O 1
ATOM 2433 N N . GLN B 1 135 ? 24.392 105.591 8.740 1.00 21.90 135 GLN B N 1
ATOM 2434 C CA . GLN B 1 135 ? 25.514 104.665 8.632 1.00 22.38 135 GLN B CA 1
ATOM 2435 C C . GLN B 1 135 ? 25.373 103.743 7.425 1.00 24.01 135 GLN B C 1
ATOM 2436 O O . GLN B 1 135 ? 26.355 103.447 6.746 1.00 28.03 135 GLN B O 1
ATOM 2442 N N . LEU B 1 136 ? 24.149 103.291 7.165 1.00 25.17 136 LEU B N 1
ATOM 2443 C CA . LEU B 1 136 ? 23.886 102.391 6.048 1.00 22.84 136 LEU B CA 1
ATOM 2444 C C . LEU B 1 136 ? 23.985 103.128 4.718 1.00 24.81 136 LEU B C 1
ATOM 2445 O O . LEU B 1 136 ? 24.450 102.568 3.728 1.00 28.44 136 LEU B O 1
ATOM 2450 N N . GLN B 1 137 ? 23.536 104.380 4.699 1.00 28.03 137 GLN B N 1
ATOM 2451 C CA . GLN B 1 137 ? 23.629 105.210 3.502 1.00 32.89 137 GLN B CA 1
ATOM 2452 C C . GLN B 1 137 ? 25.088 105.424 3.106 1.00 30.49 137 GLN B C 1
ATOM 2453 O O . GLN B 1 137 ? 25.411 105.467 1.922 1.00 30.47 137 GLN B O 1
ATOM 2459 N N . GLU B 1 138 ? 25.960 105.561 4.102 1.00 29.90 138 GLU B N 1
ATOM 2460 C CA . GLU B 1 138 ? 27.391 105.719 3.860 1.00 29.80 138 GLU B CA 1
ATOM 2461 C C . GLU B 1 138 ? 27.979 104.460 3.228 1.00 31.74 138 GLU B C 1
ATOM 2462 O O . GLU B 1 138 ? 28.830 104.542 2.344 1.00 27.60 138 GLU B O 1
ATOM 2468 N N . VAL B 1 139 ? 27.528 103.299 3.695 1.00 30.36 139 VAL B N 1
ATOM 2469 C CA . VAL B 1 139 ? 27.956 102.022 3.134 1.00 28.85 139 VAL B CA 1
ATOM 2470 C C . VAL B 1 139 ? 27.452 101.883 1.701 1.00 30.93 139 VAL B C 1
ATOM 2471 O O . VAL B 1 139 ? 28.172 101.411 0.822 1.00 29.65 139 VAL B O 1
ATOM 2475 N N . LEU B 1 140 ? 26.208 102.297 1.482 1.00 32.88 140 LEU B N 1
ATOM 2476 C CA . LEU B 1 140 ? 25.595 102.276 0.158 1.00 34.17 140 LEU B CA 1
ATOM 2477 C C . LEU B 1 140 ? 26.342 103.201 -0.802 1.00 34.87 140 LEU B C 1
ATOM 2478 O O . LEU B 1 140 ? 26.548 102.857 -1.965 1.00 36.38 140 LEU B O 1
ATOM 2483 N N . HIS B 1 141 ? 26.740 104.372 -0.311 1.00 39.97 141 HIS B N 1
ATOM 2484 C CA . HIS B 1 141 ? 27.570 105.295 -1.081 1.00 43.67 141 HIS B CA 1
ATOM 2485 C C . HIS B 1 141 ? 28.859 104.609 -1.516 1.00 43.60 141 HIS B C 1
ATOM 2486 O O . HIS B 1 141 ? 29.315 104.780 -2.646 1.00 43.28 141 HIS B O 1
ATOM 2493 N N . GLY B 1 142 ? 29.446 103.845 -0.598 1.00 42.94 142 GLY B N 1
ATOM 2494 C CA . GLY B 1 142 ? 30.683 103.128 -0.853 1.00 42.50 142 GLY B CA 1
ATOM 2495 C C . GLY B 1 142 ? 30.545 102.050 -1.912 1.00 42.52 142 GLY B C 1
ATOM 2496 O O . GLY B 1 142 ? 31.513 101.714 -2.594 1.00 45.20 142 GLY B O 1
ATOM 2497 N N . LEU B 1 143 ? 29.338 101.507 -2.046 1.00 40.30 143 LEU B N 1
ATOM 2498 C CA . LEU B 1 143 ? 29.047 100.508 -3.068 1.00 40.67 143 LEU B CA 1
ATOM 2499 C C . LEU B 1 143 ? 28.577 101.181 -4.356 1.00 43.17 143 LEU B C 1
ATOM 2500 O O . LEU B 1 143 ? 28.120 100.518 -5.287 1.00 45.39 143 LEU B O 1
ATOM 2505 N N . LYS B 1 144 ? 28.701 102.505 -4.389 1.00 45.58 144 LYS B N 1
ATOM 2506 C CA . LYS B 1 144 ? 28.368 103.316 -5.557 1.00 48.67 144 LYS B CA 1
ATOM 2507 C C . LYS B 1 144 ? 26.911 103.156 -5.988 1.00 47.82 144 LYS B C 1
ATOM 2508 O O . LYS B 1 144 ? 26.600 103.161 -7.177 1.00 50.15 144 LYS B O 1
ATOM 2514 N N . MET B 1 145 ? 26.024 103.026 -5.005 1.00 44.39 145 MET B N 1
ATOM 2515 C CA . MET B 1 145 ? 24.590 102.961 -5.254 1.00 44.55 145 MET B CA 1
ATOM 2516 C C . MET B 1 145 ? 24.040 104.373 -5.414 1.00 46.92 145 MET B C 1
ATOM 2517 O O . MET B 1 145 ? 24.573 105.321 -4.836 1.00 45.42 145 MET B O 1
ATOM 2522 N N . ASN B 1 146 ? 22.980 104.512 -6.204 1.00 48.79 146 ASN B N 1
ATOM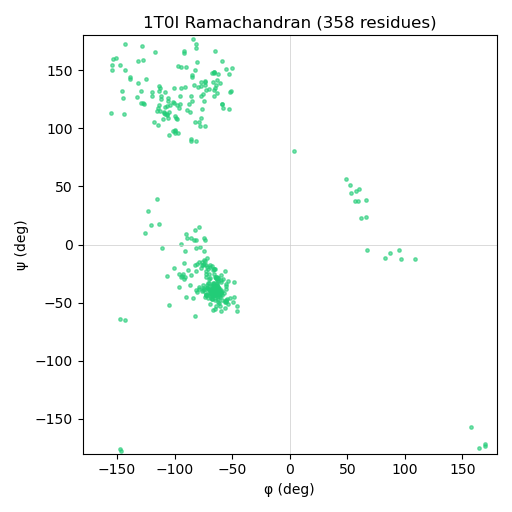 2523 C CA . ASN B 1 146 ? 22.284 105.788 -6.331 1.00 48.66 146 ASN B CA 1
ATOM 2524 C C . ASN B 1 146 ? 21.330 105.968 -5.155 1.00 45.43 146 ASN B C 1
ATOM 2525 O O . ASN B 1 146 ? 20.163 105.588 -5.222 1.00 45.41 146 ASN B O 1
ATOM 2530 N N . VAL B 1 147 ? 21.839 106.557 -4.079 1.00 45.51 147 VAL B N 1
ATOM 2531 C CA . VAL B 1 147 ? 21.095 106.653 -2.828 1.00 47.99 147 VAL B CA 1
ATOM 2532 C C . VAL B 1 147 ? 20.050 107.765 -2.881 1.00 50.30 147 VAL B C 1
ATOM 2533 O O . VAL B 1 147 ? 20.373 108.947 -2.761 1.00 52.27 147 VAL B O 1
ATOM 2537 N N . ILE B 1 148 ? 18.797 107.363 -3.073 1.00 52.48 148 ILE B N 1
ATOM 2538 C CA . ILE B 1 148 ? 17.662 108.280 -3.079 1.00 54.40 148 ILE B CA 1
ATOM 2539 C C . ILE B 1 148 ? 17.635 109.128 -1.812 1.00 52.02 148 ILE B C 1
ATOM 2540 O O . ILE B 1 148 ? 17.539 110.354 -1.871 1.00 53.48 148 ILE B O 1
ATOM 2545 N N . GLY B 1 149 ? 17.720 108.457 -0.668 1.00 46.45 149 GLY B N 1
ATOM 2546 C CA . GLY B 1 149 ? 17.633 109.112 0.624 1.00 42.17 149 GLY B CA 1
ATOM 2547 C C . GLY B 1 149 ? 17.212 108.126 1.695 1.00 38.34 149 GLY B C 1
ATOM 2548 O O . GLY B 1 149 ? 17.399 106.919 1.539 1.00 35.91 149 GLY B O 1
ATOM 2549 N N . GLY B 1 150 ? 16.646 108.631 2.786 1.00 37.98 150 GLY B N 1
ATOM 2550 C CA . GLY B 1 150 ? 16.187 107.768 3.859 1.00 36.86 150 GLY B CA 1
ATOM 2551 C C . GLY B 1 150 ? 15.073 108.358 4.702 1.00 38.08 150 GLY B C 1
ATOM 2552 O O . GLY B 1 150 ? 14.975 109.573 4.875 1.00 37.17 150 GLY B O 1
ATOM 2553 N N . VAL B 1 151 ? 14.239 107.472 5.237 1.00 36.78 151 VAL B N 1
ATOM 2554 C CA . VAL B 1 151 ? 13.058 107.857 5.994 1.00 37.17 151 VAL B CA 1
ATOM 2555 C C . VAL B 1 151 ? 13.036 107.110 7.324 1.00 35.78 151 VAL B C 1
ATOM 2556 O O . VAL B 1 151 ? 13.045 105.880 7.355 1.00 32.71 151 VAL B O 1
ATOM 2560 N N . ALA B 1 152 ? 13.010 107.864 8.419 1.00 34.70 152 ALA B N 1
ATOM 2561 C CA . ALA B 1 152 ? 13.069 107.287 9.757 1.00 36.04 152 ALA B CA 1
ATOM 2562 C C . ALA B 1 152 ? 11.667 107.123 10.340 1.00 34.63 152 ALA B C 1
ATOM 2563 O O . ALA B 1 152 ? 10.953 108.103 10.550 1.00 35.22 152 ALA B O 1
ATOM 2565 N N . VAL B 1 153 ? 11.292 105.875 10.607 1.00 34.05 153 VAL B N 1
ATOM 2566 C CA . VAL B 1 153 ? 9.947 105.534 11.061 1.00 32.01 153 VAL B CA 1
ATOM 2567 C C . VAL B 1 153 ? 9.957 105.167 12.540 1.00 34.40 153 VAL B C 1
ATOM 2568 O O . VAL B 1 153 ? 10.491 104.127 12.924 1.00 33.13 153 VAL B O 1
ATOM 2572 N N . LYS B 1 154 ? 9.356 106.016 13.367 1.00 35.12 154 LYS B N 1
ATOM 2573 C CA . LYS B 1 154 ? 9.335 105.787 14.807 1.00 39.57 154 LYS B CA 1
ATOM 2574 C C . LYS B 1 154 ? 8.370 104.659 15.171 1.00 39.30 154 LYS B C 1
ATOM 2575 O O . LYS B 1 154 ? 7.270 104.570 14.626 1.00 40.96 154 LYS B O 1
ATOM 2581 N N . ILE B 1 155 ? 8.804 103.794 16.084 1.00 39.42 155 ILE B N 1
ATOM 2582 C CA . ILE B 1 155 ? 7.966 102.718 16.603 1.00 41.51 155 ILE B CA 1
ATOM 2583 C C . ILE B 1 155 ? 8.041 102.698 18.123 1.00 43.33 155 ILE B C 1
ATOM 2584 O O . ILE B 1 155 ? 8.994 103.213 18.710 1.00 41.77 155 ILE B O 1
ATOM 2589 N N . PRO B 1 156 ? 7.037 102.109 18.764 1.00 45.23 156 PRO B N 1
ATOM 2590 C CA . PRO B 1 156 ? 7.165 101.732 20.171 1.00 46.92 156 PRO B CA 1
ATOM 2591 C C . PRO B 1 156 ? 8.076 100.516 20.244 1.00 46.84 156 PRO B C 1
ATOM 2592 O O . PRO B 1 156 ? 7.976 99.636 19.388 1.00 50.02 156 PRO B O 1
ATOM 2596 N N . VAL B 1 157 ? 8.958 100.471 21.235 1.00 45.98 157 VAL B N 1
ATOM 2597 C CA . VAL B 1 157 ? 9.975 99.431 21.292 1.00 45.47 157 VAL B CA 1
ATOM 2598 C C . VAL B 1 157 ? 9.669 98.440 22.410 1.00 45.38 157 VAL B C 1
ATOM 2599 O O . VAL B 1 157 ? 9.380 98.835 23.540 1.00 47.68 157 VAL B O 1
ATOM 2603 N N . GLY B 1 158 ? 9.726 97.152 22.081 1.00 46.12 158 GLY B N 1
ATOM 2604 C CA . GLY B 1 158 ? 9.483 96.098 23.049 1.00 45.04 158 GLY B CA 1
ATOM 2605 C C . GLY B 1 158 ? 8.175 95.353 22.843 1.00 44.84 158 GLY B C 1
ATOM 2606 O O . GLY B 1 158 ? 7.966 94.298 23.442 1.00 45.06 158 GLY B O 1
ATOM 2607 N N . THR B 1 159 ? 7.296 95.891 22.001 1.00 46.73 159 THR B N 1
ATOM 2608 C CA . THR B 1 159 ? 6.000 95.265 21.747 1.00 44.29 159 THR B CA 1
ATOM 2609 C C . THR B 1 159 ? 5.922 94.681 20.338 1.00 43.51 159 THR B C 1
ATOM 2610 O O . THR B 1 159 ? 5.842 95.417 19.353 1.00 40.35 159 THR B O 1
ATOM 2614 N N . ILE B 1 160 ? 5.946 93.352 20.253 1.00 39.00 160 ILE B N 1
ATOM 2615 C CA . ILE B 1 160 ? 5.837 92.650 18.977 1.00 42.30 160 ILE B CA 1
ATOM 2616 C C . ILE B 1 160 ? 4.762 91.563 19.047 1.00 44.17 160 ILE B C 1
ATOM 2617 O O . ILE B 1 160 ? 4.739 90.777 19.994 1.00 47.56 160 ILE B O 1
ATOM 2622 N N . PRO B 1 161 ? 3.873 91.513 18.056 1.00 45.98 161 PRO B N 1
ATOM 2623 C CA . PRO B 1 161 ? 3.775 92.535 17.003 1.00 44.43 161 PRO B CA 1
ATOM 2624 C C . PRO B 1 161 ? 3.362 93.908 17.535 1.00 41.95 161 PRO B C 1
ATOM 2625 O O . PRO B 1 161 ? 2.914 94.024 18.676 1.00 40.34 161 PRO B O 1
ATOM 2629 N N . LEU B 1 162 ? 3.521 94.932 16.701 1.00 44.71 162 LEU B N 1
ATOM 2630 C CA . LEU B 1 162 ? 3.224 96.310 17.079 1.00 45.68 162 LEU B CA 1
ATOM 2631 C C . LEU B 1 162 ? 1.816 96.453 17.643 1.00 47.26 162 LEU B C 1
ATOM 2632 O O . LEU B 1 162 ? 0.904 95.739 17.227 1.00 48.68 162 LEU B O 1
ATOM 2637 N N . PRO B 1 163 ? 1.635 97.372 18.589 1.00 48.32 163 PRO B N 1
ATOM 2638 C CA . PRO B 1 163 ? 0.290 97.774 19.002 1.00 49.83 163 PRO B CA 1
ATOM 2639 C C . PRO B 1 163 ? -0.528 98.128 17.768 1.00 51.40 163 PRO B C 1
ATOM 2640 O O . PRO B 1 163 ? -0.040 98.859 16.907 1.00 52.40 163 PRO B O 1
ATOM 2644 N N . GLU B 1 164 ? -1.742 97.600 17.673 1.00 51.42 164 GLU B N 1
ATOM 2645 C CA . GLU B 1 164 ? -2.547 97.758 16.468 1.00 52.10 164 GLU B CA 1
ATOM 2646 C C . GLU B 1 164 ? -2.889 99.218 16.157 1.00 49.95 164 GLU B C 1
ATOM 2647 O O . GLU B 1 164 ? -3.067 99.579 14.995 1.00 48.70 164 GLU B O 1
ATOM 2653 N N . ASP B 1 165 ? -2.978 100.054 17.189 1.00 51.00 165 ASP B N 1
ATOM 2654 C CA . ASP B 1 165 ? -3.285 101.473 16.997 1.00 53.51 165 ASP B CA 1
ATOM 2655 C C . ASP B 1 165 ? -2.147 102.253 16.329 1.00 53.12 165 ASP B C 1
ATOM 2656 O O . ASP B 1 165 ? -2.363 103.352 15.819 1.00 54.71 165 ASP B O 1
ATOM 2661 N N . ILE B 1 166 ? -0.943 101.686 16.333 1.00 53.02 166 ILE B N 1
ATOM 2662 C CA . ILE B 1 166 ? 0.229 102.357 15.770 1.00 53.30 166 ILE B CA 1
ATOM 2663 C C . ILE B 1 166 ? 0.371 102.131 14.263 1.00 51.74 166 ILE B C 1
ATOM 2664 O O . ILE B 1 166 ? 0.947 102.964 13.562 1.00 51.35 166 ILE B O 1
ATOM 2669 N N . VAL B 1 167 ? -0.160 101.018 13.766 1.00 49.99 167 VAL B N 1
ATOM 2670 C CA . VAL B 1 167 ? 0.023 100.647 12.362 1.00 50.60 167 VAL B CA 1
ATOM 2671 C C . VAL B 1 167 ? -0.538 101.690 11.380 1.00 52.62 167 VAL B C 1
ATOM 2672 O O . VAL B 1 167 ? 0.128 102.025 10.401 1.00 53.86 167 VAL B O 1
ATOM 2676 N N . PRO B 1 168 ? -1.749 102.193 11.620 1.00 52.06 168 PRO B N 1
ATOM 2677 C CA . PRO B 1 168 ? -2.322 103.246 10.770 1.00 51.76 168 PRO B CA 1
ATOM 2678 C C . PRO B 1 168 ? -1.499 104.527 10.767 1.00 51.20 168 PRO B C 1
ATOM 2679 O O . PRO B 1 168 ? -1.373 105.179 9.731 1.00 52.06 168 PRO B O 1
ATOM 2683 N N . GLN B 1 169 ? -0.951 104.876 11.926 1.00 51.68 169 GLN B N 1
ATOM 2684 C CA . GLN B 1 169 ? -0.248 106.141 12.104 1.00 53.48 169 GLN B CA 1
ATOM 2685 C C . GLN B 1 169 ? 1.188 106.070 11.589 1.00 52.71 169 GLN B C 1
ATOM 2686 O O . GLN B 1 169 ? 1.950 107.027 11.722 1.00 55.23 169 GLN B O 1
ATOM 2692 N N . LEU B 1 170 ? 1.553 104.931 11.007 1.00 52.20 170 LEU B N 1
ATOM 2693 C CA . LEU B 1 170 ? 2.799 104.817 10.263 1.00 50.94 170 LEU B CA 1
ATOM 2694 C C . LEU B 1 170 ? 2.680 105.589 8.959 1.00 51.44 170 LEU B C 1
ATOM 2695 O O . LEU B 1 170 ? 3.685 105.964 8.360 1.00 46.38 170 LEU B O 1
ATOM 2700 N N . SER B 1 171 ? 1.445 105.825 8.525 1.00 51.18 171 SER B N 1
ATOM 2701 C CA . SER B 1 171 ? 1.187 106.488 7.252 1.00 50.81 171 SER B CA 1
ATOM 2702 C C . SER B 1 171 ? 1.485 107.987 7.285 1.00 50.46 171 SER B C 1
ATOM 2703 O O . SER B 1 171 ? 1.238 108.688 6.303 1.00 48.31 171 SER B O 1
ATOM 2706 N N . VAL B 1 172 ? 2.008 108.481 8.406 1.00 51.95 172 VAL B N 1
ATOM 2707 C CA . VAL B 1 172 ? 2.548 109.838 8.451 1.00 52.45 172 VAL B CA 1
ATOM 2708 C C . VAL B 1 172 ? 3.732 109.942 7.493 1.00 51.33 172 VAL B C 1
ATOM 2709 O O . VAL B 1 172 ? 4.028 111.015 6.968 1.00 49.62 172 VAL B O 1
ATOM 2713 N N . HIS B 1 173 ? 4.399 108.812 7.270 1.00 49.48 173 HIS B N 1
ATOM 2714 C CA . HIS B 1 173 ? 5.596 108.759 6.440 1.00 48.49 173 HIS B CA 1
ATOM 2715 C C . HIS B 1 173 ? 5.272 108.503 4.970 1.00 50.00 173 HIS B C 1
ATOM 2716 O O . HIS B 1 173 ? 6.177 108.324 4.158 1.00 50.19 173 HIS B O 1
ATOM 2723 N N . ASN B 1 174 ? 3.986 108.483 4.630 1.00 52.64 174 ASN B N 1
ATOM 2724 C CA . ASN B 1 174 ? 3.568 108.267 3.250 1.00 55.17 174 ASN B CA 1
ATOM 2725 C C . ASN B 1 174 ? 4.121 109.330 2.305 1.00 55.75 174 ASN B C 1
ATOM 2726 O O . ASN B 1 174 ? 4.813 109.002 1.346 1.00 58.01 174 ASN B O 1
ATOM 2731 N N . GLU B 1 175 ? 3.827 110.600 2.578 1.00 54.78 175 GLU B N 1
ATOM 2732 C CA . GLU B 1 175 ? 4.270 111.687 1.706 1.00 55.84 175 GLU B CA 1
ATOM 2733 C C . GLU B 1 175 ? 5.732 111.537 1.311 1.00 54.77 175 GLU B C 1
ATOM 2734 O O . GLU B 1 175 ? 6.068 111.576 0.130 1.00 53.56 175 GLU B O 1
ATOM 2740 N N . GLU B 1 176 ? 6.598 111.373 2.307 1.00 53.64 176 GLU B N 1
ATOM 2741 C CA . GLU B 1 176 ? 8.039 111.396 2.078 1.00 53.76 176 GLU B CA 1
ATOM 2742 C C . GLU B 1 176 ? 8.535 110.201 1.271 1.00 51.06 176 GLU B C 1
ATOM 2743 O O . GLU B 1 176 ? 9.382 110.353 0.393 1.00 51.18 176 GLU B O 1
ATOM 2749 N N . ILE B 1 177 ? 8.017 109.016 1.577 1.00 49.92 177 ILE B N 1
ATOM 2750 C CA . ILE B 1 177 ? 8.430 107.804 0.879 1.00 49.46 177 ILE B CA 1
ATOM 2751 C C . ILE B 1 177 ? 7.986 107.880 -0.575 1.00 51.30 177 ILE B C 1
ATOM 2752 O O . ILE B 1 177 ? 8.740 107.544 -1.484 1.00 51.22 177 ILE B O 1
ATOM 2757 N N . LEU B 1 178 ? 6.753 108.333 -0.774 1.00 55.11 178 LEU B N 1
ATOM 2758 C CA . LEU B 1 178 ? 6.163 108.462 -2.100 1.00 57.35 178 LEU B CA 1
ATOM 2759 C C . LEU B 1 178 ? 6.856 109.544 -2.924 1.00 57.49 178 LEU B C 1
ATOM 2760 O O . LEU B 1 178 ? 7.125 109.352 -4.107 1.00 55.51 178 LEU B O 1
ATOM 2765 N N . GLN B 1 179 ? 7.134 110.682 -2.294 1.00 59.44 179 GLN B N 1
ATOM 2766 C CA . GLN B 1 179 ? 7.864 111.766 -2.943 1.00 61.69 179 GLN B CA 1
ATOM 2767 C C . GLN B 1 179 ? 9.208 111.262 -3.450 1.00 61.22 179 GLN B C 1
ATOM 2768 O O . GLN B 1 179 ? 9.533 111.399 -4.629 1.00 60.79 179 GLN B O 1
ATOM 2774 N N . LEU B 1 180 ? 9.979 110.675 -2.542 1.00 60.58 180 LEU B N 1
ATOM 2775 C CA . LEU B 1 180 ? 11.323 110.197 -2.845 1.00 58.55 180 LEU B CA 1
ATOM 2776 C C . LEU B 1 180 ? 11.324 109.094 -3.902 1.00 57.33 180 LEU B C 1
ATOM 2777 O O . LEU B 1 180 ? 12.268 108.979 -4.685 1.00 57.54 180 LEU B O 1
ATOM 2782 N N . LEU B 1 181 ? 10.262 108.294 -3.927 1.00 57.19 181 LEU B N 1
ATOM 2783 C CA . LEU B 1 181 ? 10.194 107.132 -4.810 1.00 58.40 181 LEU B CA 1
ATOM 2784 C C . LEU B 1 181 ? 9.719 107.487 -6.215 1.00 60.43 181 LEU B C 1
ATOM 2785 O O . LEU B 1 181 ? 10.305 107.042 -7.198 1.00 59.69 181 LEU B O 1
ATOM 2790 N N . ALA B 1 182 ? 8.656 108.281 -6.304 1.00 61.43 182 ALA B N 1
ATOM 2791 C CA . ALA B 1 182 ? 8.080 108.660 -7.592 1.00 63.43 182 ALA B CA 1
ATOM 2792 C C . ALA B 1 182 ? 9.089 109.395 -8.473 1.00 64.16 182 ALA B C 1
ATOM 2793 O O . ALA B 1 182 ? 9.053 109.278 -9.697 1.00 61.38 182 ALA B O 1
ATOM 2795 N N . SER B 1 183 ? 9.985 110.152 -7.845 1.00 65.66 183 SER B N 1
ATOM 2796 C CA . SER B 1 183 ? 11.020 110.882 -8.573 1.00 68.94 183 SER B CA 1
ATOM 2797 C C . SER B 1 183 ? 11.993 109.933 -9.273 1.00 70.59 183 SER B C 1
ATOM 2798 O O . SER B 1 183 ? 12.364 110.154 -10.426 1.00 70.41 183 SER B O 1
ATOM 2801 N N . CYS B 1 184 ? 12.401 108.879 -8.571 1.00 72.36 184 CYS B N 1
ATOM 2802 C CA . CYS B 1 184 ? 13.373 107.924 -9.102 1.00 73.35 184 CYS B CA 1
ATOM 2803 C C . CYS B 1 184 ? 12.776 107.031 -10.186 1.00 73.91 184 CYS B C 1
ATOM 2804 O O . CYS B 1 184 ? 13.485 106.559 -11.075 1.00 73.32 184 CYS B O 1
ATOM 2807 N N . ILE B 1 185 ? 11.469 106.805 -10.099 1.00 75.49 185 ILE B N 1
ATOM 2808 C CA . ILE B 1 185 ? 10.747 105.963 -11.048 1.00 77.75 185 ILE B CA 1
ATOM 2809 C C . ILE B 1 185 ? 10.990 106.421 -12.484 1.00 79.49 185 ILE B C 1
ATOM 2810 O O . ILE B 1 185 ? 11.000 105.610 -13.411 1.00 79.40 185 ILE B O 1
ATOM 2815 N N . GLU B 1 186 ? 11.198 107.724 -12.656 1.00 81.07 186 GLU B N 1
ATOM 2816 C CA . GLU B 1 186 ? 11.348 108.319 -13.977 1.00 82.33 186 GLU B CA 1
ATOM 2817 C C . GLU B 1 186 ? 12.707 108.997 -14.119 1.00 81.41 186 GLU B C 1
ATOM 2818 O O . GLU B 1 186 ? 13.739 108.329 -14.191 1.00 79.61 186 GLU B O 1
#

Nearest PDB structures (foldseek):
  1t0i-assembly1_B  TM=1.006E+00  e=1.833E-38  Saccharomyces cerevisiae
  1t0i-assembly1_A  TM=9.934E-01  e=1.278E-35  Saccharomyces cerevisiae
  3gfr-assembly2_B  TM=7.394E-01  e=6.389E-10  Bacillus subtilis
  2fzv-assembly1_D  TM=6.652E-01  e=3.978E-08  Shigella flexneri 2a str. 2457T
  7qw4-assembly17_Q  TM=6.433E-01  e=1.587E-06  Paracoccus denitrificans PD1222

Foldseek 3Di:
DEEEEEEQDLDPFDARVLLSVLLVVLQCPDPLNVVVPYHYDYHYLNVLVPDDPDAPDPDFQVVPDDLVSGPDPSLSVLLVVLLPHQAYEYEFEADPLATHPSNVSSVRSHANSQAAHEYEYQYEDQFQSVSHQVHVLVVSVVSNYNHLYYGGAHADPPDPPGDPVCSVVSCVCSVVSCVSVSVVD/DEEEEEQDLDPFDQQVLVSVLLVCLVVVVPYDYDYLNVLVDDPPDAPDPDFQVPDPDLVPRPDPSLSVLLVVLLPHQAYEYEFEADPLAGHPSNVSSVRSHAPSQAAHEYEYQYEDQFQSVSRQVRVVVVSVVSNHNYLYYDRFHADPDDPPGDPVVSVVSCVCSVVSCVSPVVSVD

Solvent-accessible surface area: 15850 Å² total; per-residue (Å²): 105,51,1,0,0,1,8,0,2,15,72,75,119,32,14,0,51,45,0,1,46,4,0,71,95,8,4,79,116,6,156,117,5,85,122,61,174,25,127,19,47,60,5,36,4,74,144,46,44,4,13,19,61,118,59,104,24,118,96,56,32,52,96,2,172,49,38,123,90,6,65,12,65,113,2,67,49,2,0,138,44,0,70,53,1,62,1,0,0,0,0,0,9,48,57,32,93,0,0,2,6,4,1,0,13,2,1,22,17,0,54,49,0,1,113,44,33,21,0,0,0,0,0,8,11,39,160,0,3,61,98,0,8,77,1,0,48,68,0,0,85,7,0,121,11,72,26,39,16,29,4,34,1,144,19,49,99,67,58,41,94,10,44,168,99,52,46,70,101,5,55,104,34,45,131,84,0,37,129,46,2,14,102,38,68,70,14,0,0,1,7,0,3,12,72,95,118,36,14,0,50,46,0,1,42,4,0,75,92,8,41,103,117,120,166,39,59,63,4,11,2,60,145,35,41,2,24,20,55,124,57,98,16,99,86,58,32,45,103,1,148,48,38,125,79,4,60,14,76,66,4,72,35,1,0,142,46,0,61,63,4,78,14,0,0,0,0,0,10,45,53,34,86,0,0,2,6,4,1,0,12,1,0,22,23,0,52,54,1,1,113,42,29,26,0,0,0,0,0,8,11,35,156,1,4,54,91,0,6,88,4,0,36,75,0,0,88,10,2,117,11,77,26,35,14,28,2,35,0,123,15,47,101,56,68,53,99,11,41,153,98,46,41,84,113,5,56,106,32,45,148,80,0,55,119,33,10,56,80,37,107,182

B-factor: mean 43.53, std 14.23, range [17.96, 87.53]

GO terms:
  GO:0005634 nucleus (C, IDA)
  GO:0005829 cytosol (C, IDA)
  GO:0003955 NAD(P)H dehydrogenase (quinone) activity (F, IDA)
  GO:0034599 cellular response to oxidative stress (P, IMP)
  GO:0005634 nucleus (C, HDA)
  GO:0005737 cytoplasm (C, HDA)
  GO:0003955 NAD(P)H dehydrogenase (quinone) activity (F, IMP)
  GO:0006915 apoptotic process (P, IMP)

Organism: Saccharomyces cerevisiae (strain ATCC 204508 / S288c) (NCBI:txid559292)

Secondary structure (DSSP, 8-state):
-EEEEEE----SS-SHHHHHHHHHHHHHT-TTTTTTT-EEEEE-HHHH---SS-----S-GGG--SGGG-S-HHHHHHHHHHHT-SEEEEEEE-BTTB--HHHHHHHHT-STTTTT-EEEEEEEETTTTHHHHHHHHHHHHHTT-EEEEEEEEE--TT-SS--TTTSGGGGGGHHHHHHHHHHH-/-EEEEE----SS-SHHHHHHHHHHHHTT--EEEEEHHHH---SS-----S-GGG--SGGG-S-HHHHHHHHHHHH-SEEEEEEE-BTTB--HHHHHHHHT-STTTTT-EEEEEEEETT--HHHHHHHHHHHHHTT-EEEEEEEEE--SS-SSPPTTTSGGGGGGHHHHHHHHHHHH-